Protein AF-0000000069440419 (afdb_homodimer)

Radius of gyration: 30.76 Å; Cα contacts (8 Å, |Δi|>4): 259; chains: 2; bounding box: 84×93×110 Å

Structure (mmCIF, N/CA/C/O backbone):
data_AF-0000000069440419-model_v1
#
loop_
_entity.id
_entity.type
_entity.pdbx_description
1 polymer Mucin
#
loop_
_atom_site.group_PDB
_atom_site.id
_atom_site.type_symbol
_atom_site.label_atom_id
_atom_site.label_alt_id
_atom_site.label_comp_id
_atom_site.label_asym_id
_atom_site.label_entity_id
_atom_site.label_seq_id
_atom_site.pdbx_PDB_ins_code
_atom_site.Cartn_x
_atom_site.Cartn_y
_atom_site.Cartn_z
_atom_site.occupancy
_atom_site.B_iso_or_equiv
_atom_site.auth_seq_id
_atom_site.auth_comp_id
_atom_site.auth_asym_id
_atom_site.auth_atom_id
_atom_site.pdbx_PDB_model_num
ATOM 1 N N . MET A 1 1 ? -70.875 28.391 -11.984 1 37.03 1 MET A N 1
ATOM 2 C CA . MET A 1 1 ? -70.062 27.188 -12.07 1 37.03 1 MET A CA 1
ATOM 3 C C . MET A 1 1 ? -68.562 27.531 -12.25 1 37.03 1 MET A C 1
ATOM 5 O O . MET A 1 1 ? -68.062 27.547 -13.367 1 37.03 1 MET A O 1
ATOM 9 N N . THR A 1 2 ? -68.188 28.688 -11.664 1 40.62 2 THR A N 1
ATOM 10 C CA . THR A 1 2 ? -66.938 29.297 -11.938 1 40.62 2 THR A CA 1
ATOM 11 C C . THR A 1 2 ? -65.812 28.406 -11.414 1 40.62 2 THR A C 1
ATOM 13 O O . THR A 1 2 ? -65.812 27.969 -10.266 1 40.62 2 THR A O 1
ATOM 16 N N . MET A 1 3 ? -65.312 27.516 -12.32 1 38.97 3 MET A N 1
ATOM 17 C CA . MET A 1 3 ? -64.188 26.547 -12.258 1 38.97 3 MET A CA 1
ATOM 18 C C . MET A 1 3 ? -62.938 27.203 -11.703 1 38.97 3 MET A C 1
ATOM 20 O O . MET A 1 3 ? -62.469 28.203 -12.227 1 38.97 3 MET A O 1
ATOM 24 N N . THR A 1 4 ? -62.781 27.297 -10.344 1 41.09 4 THR A N 1
ATOM 25 C CA . THR A 1 4 ? -61.625 27.766 -9.602 1 41.09 4 THR A CA 1
ATOM 26 C C . THR A 1 4 ? -60.375 26.984 -10.023 1 41.09 4 THR A C 1
ATOM 28 O O . THR A 1 4 ? -60.438 25.766 -10.172 1 41.09 4 THR A O 1
ATOM 31 N N . VAL A 1 5 ? -59.562 27.656 -10.914 1 43.66 5 VAL A N 1
ATOM 32 C CA . VAL A 1 5 ? -58.281 27.312 -11.516 1 43.66 5 VAL A CA 1
ATOM 33 C C . VAL A 1 5 ? -57.312 26.844 -10.43 1 43.66 5 VAL A C 1
ATOM 35 O O . VAL A 1 5 ? -56.875 27.641 -9.594 1 43.66 5 VAL A O 1
ATOM 38 N N . ASP A 1 6 ? -57.719 25.797 -9.586 1 40.72 6 ASP A N 1
ATOM 39 C CA . ASP A 1 6 ? -56.781 25.297 -8.586 1 40.72 6 ASP A CA 1
ATOM 40 C C . ASP A 1 6 ? -55.469 24.922 -9.227 1 40.72 6 ASP A C 1
ATOM 42 O O . ASP A 1 6 ? -55.344 23.922 -9.93 1 40.72 6 ASP A O 1
ATOM 46 N N . ASN A 1 7 ? -54.875 25.906 -9.969 1 40.5 7 ASN A N 1
ATOM 47 C CA . ASN A 1 7 ? -53.562 25.547 -10.539 1 40.5 7 ASN A CA 1
ATOM 48 C C . ASN A 1 7 ? -52.656 24.922 -9.5 1 40.5 7 ASN A C 1
ATOM 50 O O . ASN A 1 7 ? -52.406 25.531 -8.453 1 40.5 7 ASN A O 1
ATOM 54 N N . PRO A 1 8 ? -52.812 23.562 -9.281 1 40.84 8 PRO A N 1
ATOM 55 C CA . PRO A 1 8 ? -51.938 22.812 -8.398 1 40.84 8 PRO A CA 1
ATOM 56 C C . PRO A 1 8 ? -50.469 23.156 -8.609 1 40.84 8 PRO A C 1
ATOM 58 O O . PRO A 1 8 ? -49.938 23.078 -9.734 1 40.84 8 PRO A O 1
ATOM 61 N N . VAL A 1 9 ? -49.969 24.312 -8.109 1 41.62 9 VAL A N 1
ATOM 62 C CA . VAL A 1 9 ? -48.531 24.656 -8.047 1 41.62 9 VAL A CA 1
ATOM 63 C C . VAL A 1 9 ? -47.719 23.438 -7.609 1 41.62 9 VAL A C 1
ATOM 65 O O . VAL A 1 9 ? -48.062 22.797 -6.598 1 41.62 9 VAL A O 1
ATOM 68 N N . ALA A 1 10 ? -47.656 22.406 -8.531 1 39.09 10 ALA A N 1
ATOM 69 C CA . ALA A 1 10 ? -46.719 21.281 -8.328 1 39.09 10 ALA A CA 1
ATOM 70 C C . ALA A 1 10 ? -45.438 21.75 -7.66 1 39.09 10 ALA A C 1
ATOM 72 O O . ALA A 1 10 ? -44.781 22.703 -8.125 1 39.09 10 ALA A O 1
ATOM 73 N N . GLU A 1 11 ? -45.438 21.828 -6.301 1 38.88 11 GLU A N 1
ATOM 74 C CA . GLU A 1 11 ? -44.25 22 -5.48 1 38.88 11 GLU A CA 1
ATOM 75 C C . GLU A 1 11 ? -43.125 21.062 -5.93 1 38.88 11 GLU A C 1
ATOM 77 O O . GLU A 1 11 ? -43.281 19.828 -5.859 1 38.88 11 GLU A O 1
ATOM 82 N N . ALA A 1 12 ? -42.719 21.219 -7.172 1 39.19 12 ALA A N 1
ATOM 83 C CA . ALA A 1 12 ? -41.469 20.531 -7.547 1 39.19 12 ALA A CA 1
ATOM 84 C C . ALA A 1 12 ? -40.5 20.516 -6.387 1 39.19 12 ALA A C 1
ATOM 86 O O . ALA A 1 12 ? -40.094 21.562 -5.883 1 39.19 12 ALA A O 1
ATOM 87 N N . SER A 1 13 ? -40.75 19.578 -5.383 1 37 13 SER A N 1
ATOM 88 C CA . SER A 1 13 ? -39.781 19.188 -4.367 1 37 13 SER A CA 1
ATOM 89 C C . SER A 1 13 ? -38.406 18.906 -4.984 1 37 13 SER A C 1
ATOM 91 O O . SER A 1 13 ? -38.219 17.938 -5.715 1 37 13 SER A O 1
ATOM 93 N N . ASP A 1 14 ? -37.844 19.891 -5.66 1 38.19 14 ASP A N 1
ATOM 94 C CA . ASP A 1 14 ? -36.469 19.75 -6.074 1 38.19 14 ASP A CA 1
ATOM 95 C C . ASP A 1 14 ? -35.625 19.078 -4.988 1 38.19 14 ASP A C 1
ATOM 97 O O . ASP A 1 14 ? -35.438 19.641 -3.904 1 38.19 14 ASP A O 1
ATOM 101 N N . THR A 1 15 ? -35.906 17.75 -4.758 1 38.16 15 THR A N 1
ATOM 102 C CA . THR A 1 15 ? -35.062 16.938 -3.898 1 38.16 15 THR A CA 1
ATOM 103 C C . THR A 1 15 ? -33.594 17.359 -4.055 1 38.16 15 THR A C 1
ATOM 105 O O . THR A 1 15 ? -33.094 17.453 -5.176 1 38.16 15 THR A O 1
ATOM 108 N N . PRO A 1 16 ? -33.062 18.156 -3.061 1 38.47 16 PRO A N 1
ATOM 109 C CA . PRO A 1 16 ? -31.656 18.531 -3.045 1 38.47 16 PRO A CA 1
ATOM 110 C C . PRO A 1 16 ? -30.719 17.375 -3.393 1 38.47 16 PRO A C 1
ATOM 112 O O . PRO A 1 16 ? -30.938 16.25 -2.945 1 38.47 16 PRO A O 1
ATOM 115 N N . ASP A 1 17 ? -30.391 17.266 -4.703 1 35.19 17 ASP A N 1
ATOM 116 C CA . ASP A 1 17 ? -29.359 16.359 -5.195 1 35.19 17 ASP A CA 1
ATOM 117 C C . ASP A 1 17 ? -28.266 16.172 -4.16 1 35.19 17 ASP A C 1
ATOM 119 O O . ASP A 1 17 ? -27.844 17.125 -3.502 1 35.19 17 ASP A O 1
ATOM 123 N N . LYS A 1 18 ? -28.219 15.016 -3.455 1 37.19 18 LYS A N 1
ATOM 124 C CA . LYS A 1 18 ? -27.219 14.539 -2.516 1 37.19 18 LYS A CA 1
ATOM 125 C C . LYS A 1 18 ? -25.812 14.938 -2.963 1 37.19 18 LYS A C 1
ATOM 127 O O . LYS A 1 18 ? -25.469 14.812 -4.141 1 37.19 18 LYS A O 1
ATOM 132 N N . PRO A 1 19 ? -25.172 15.883 -2.242 1 29.41 19 PRO A N 1
ATOM 133 C CA . PRO A 1 19 ? -23.797 16.297 -2.547 1 29.41 19 PRO A CA 1
ATOM 134 C C . PRO A 1 19 ? -22.922 15.125 -2.98 1 29.41 19 PRO A C 1
ATOM 136 O O . PRO A 1 19 ? -22.938 14.062 -2.352 1 29.41 19 PRO A O 1
ATOM 139 N N . LYS A 1 20 ? -22.938 14.734 -4.262 1 33.94 20 LYS A N 1
ATOM 140 C CA . LYS A 1 20 ? -21.891 13.836 -4.711 1 33.94 20 LYS A CA 1
ATOM 141 C C . LYS A 1 20 ? -20.625 13.984 -3.861 1 33.94 20 LYS A C 1
ATOM 143 O O . LYS A 1 20 ? -20.312 15.094 -3.412 1 33.94 20 LYS A O 1
ATOM 148 N N . ARG A 1 21 ? -20.312 12.992 -3.094 1 34.84 21 ARG A N 1
ATOM 149 C CA . ARG A 1 21 ? -19.141 12.891 -2.236 1 34.84 21 ARG A CA 1
ATOM 150 C C . ARG A 1 21 ? -17.938 13.602 -2.861 1 34.84 21 ARG A C 1
ATOM 152 O O . ARG A 1 21 ? -17.625 13.367 -4.027 1 34.84 21 ARG A O 1
ATOM 159 N N . ALA A 1 22 ? -17.656 14.883 -2.609 1 31.25 22 ALA A N 1
ATOM 160 C CA . ALA A 1 22 ? -16.469 15.68 -2.957 1 31.25 22 ALA A CA 1
ATOM 161 C C . ALA A 1 22 ? -15.258 14.789 -3.178 1 31.25 22 ALA A C 1
ATOM 163 O O . ALA A 1 22 ? -14.922 13.961 -2.324 1 31.25 22 ALA A O 1
ATOM 164 N N . ALA A 1 23 ? -15.172 14.188 -4.281 1 37.38 23 ALA A N 1
ATOM 165 C CA . ALA A 1 23 ? -13.773 13.891 -4.57 1 37.38 23 ALA A CA 1
ATOM 166 C C . ALA A 1 23 ? -12.852 14.898 -3.885 1 37.38 23 ALA A C 1
ATOM 168 O O . ALA A 1 23 ? -12.82 16.078 -4.25 1 37.38 23 ALA A O 1
ATOM 169 N N . GLY A 1 24 ? -12.961 14.977 -2.529 1 37.06 24 GLY A N 1
ATOM 170 C CA . GLY A 1 24 ? -12.352 15.953 -1.646 1 37.06 24 GLY A CA 1
ATOM 171 C C . GLY A 1 24 ? -11.195 16.703 -2.283 1 37.06 24 GLY A C 1
ATOM 172 O O . GLY A 1 24 ? -10.336 16.078 -2.922 1 37.06 24 GLY A O 1
ATOM 173 N N . LYS A 1 25 ? -11.461 17.797 -2.797 1 39.22 25 LYS A N 1
ATOM 174 C CA . LYS A 1 25 ? -10.438 18.797 -3.094 1 39.22 25 LYS A CA 1
ATOM 175 C C . LYS A 1 25 ? -9.211 18.594 -2.215 1 39.22 25 LYS A C 1
ATOM 177 O O . LYS A 1 25 ? -9.258 18.844 -1.009 1 39.22 25 LYS A O 1
ATOM 182 N N . ARG A 1 26 ? -8.672 17.453 -2.246 1 45.38 26 ARG A N 1
ATOM 183 C CA . ARG A 1 26 ? -7.363 17.359 -1.61 1 45.38 26 ARG A CA 1
ATOM 184 C C . ARG A 1 26 ? -6.613 18.688 -1.688 1 45.38 26 ARG A C 1
ATOM 186 O O . ARG A 1 26 ? -6.34 19.188 -2.781 1 45.38 26 ARG A O 1
ATOM 193 N N . THR A 1 27 ? -7.035 19.641 -0.946 1 46.72 27 THR A N 1
ATOM 194 C CA . THR A 1 27 ? -6.156 20.797 -0.799 1 46.72 27 THR A CA 1
ATOM 195 C C . THR A 1 27 ? -4.742 20.469 -1.263 1 46.72 27 THR A C 1
ATOM 197 O O . THR A 1 27 ? -4.34 19.297 -1.267 1 46.72 27 THR A O 1
ATOM 200 N N . LYS A 1 28 ? -4.098 21.281 -2.236 1 54.25 28 LYS A N 1
ATOM 201 C CA . LYS A 1 28 ? -2.801 21.25 -2.904 1 54.25 28 LYS A CA 1
ATOM 202 C C . LYS A 1 28 ? -1.724 20.672 -1.985 1 54.25 28 LYS A C 1
ATOM 204 O O . LYS A 1 28 ? -0.552 21.047 -2.092 1 54.25 28 LYS A O 1
ATOM 209 N N . THR A 1 29 ? -2.238 20.156 -0.778 1 67.94 29 THR A N 1
ATOM 210 C CA . THR A 1 29 ? -1.143 19.641 0.03 1 67.94 29 THR A CA 1
ATOM 211 C C . THR A 1 29 ? -0.496 18.438 -0.65 1 67.94 29 THR A C 1
ATOM 213 O O . THR A 1 29 ? -1.12 17.781 -1.485 1 67.94 29 THR A O 1
ATOM 216 N N . LEU A 1 30 ? 0.71 18.344 -0.449 1 84.5 30 LEU A N 1
ATOM 217 C CA . LEU A 1 30 ? 1.512 17.234 -0.954 1 84.5 30 LEU A CA 1
ATOM 218 C C . LEU A 1 30 ? 0.808 15.906 -0.716 1 84.5 30 LEU A C 1
ATOM 220 O O . LEU A 1 30 ? 0.422 15.594 0.413 1 84.5 30 LEU A O 1
ATOM 224 N N . GLN A 1 31 ? 0.286 15.406 -1.864 1 93.44 31 GLN A N 1
ATOM 225 C CA . GLN A 1 31 ? -0.409 14.125 -1.778 1 93.44 31 GLN A CA 1
ATOM 226 C C . GLN A 1 31 ? 0.431 13 -2.377 1 93.44 31 GLN A C 1
ATOM 228 O O . GLN A 1 31 ? 0.937 13.125 -3.494 1 93.44 31 GLN A O 1
ATOM 233 N N . LEU A 1 32 ? 0.559 11.945 -1.575 1 96.94 32 LEU A N 1
ATOM 234 C CA . LEU A 1 32 ? 1.242 10.742 -2.043 1 96.94 32 LEU A CA 1
ATOM 235 C C . LEU A 1 32 ? 0.25 9.609 -2.27 1 96.94 32 LEU A C 1
ATOM 237 O O . LEU A 1 32 ? -0.665 9.406 -1.468 1 96.94 32 LEU A O 1
ATOM 241 N N . THR A 1 33 ? 0.36 8.922 -3.391 1 97.62 33 THR A N 1
ATOM 242 C CA . THR A 1 33 ? -0.499 7.789 -3.713 1 97.62 33 THR A CA 1
ATOM 243 C C . THR A 1 33 ? 0.336 6.551 -4.027 1 97.62 33 THR A C 1
ATOM 245 O O . THR A 1 33 ? 1.059 6.52 -5.027 1 97.62 33 THR A O 1
ATOM 248 N N . LEU A 1 34 ? 0.158 5.574 -3.221 1 98.44 34 LEU A N 1
ATOM 249 C CA . LEU A 1 34 ? 0.768 4.262 -3.424 1 98.44 34 LEU A CA 1
ATOM 250 C C . LEU A 1 34 ? -0.245 3.275 -3.994 1 98.44 34 LEU A C 1
ATOM 252 O O . LEU A 1 34 ? -1.32 3.084 -3.422 1 98.44 34 LEU A O 1
ATOM 256 N N . THR A 1 35 ? 0.077 2.686 -5.125 1 98.44 35 THR A N 1
ATOM 257 C CA . THR A 1 35 ? -0.762 1.67 -5.75 1 98.44 35 THR A CA 1
ATOM 258 C C . THR A 1 35 ? -0.019 0.34 -5.848 1 98.44 35 THR A C 1
ATOM 260 O O . THR A 1 35 ? 1.075 0.275 -6.41 1 98.44 35 THR A O 1
ATOM 263 N N . VAL A 1 36 ? -0.635 -0.66 -5.219 1 98.38 36 VAL A N 1
ATOM 264 C CA . VAL A 1 36 ? -0.109 -2.016 -5.332 1 98.38 36 VAL A CA 1
ATOM 265 C C . VAL A 1 36 ? -1.106 -2.895 -6.082 1 98.38 36 VAL A C 1
ATOM 267 O O . VAL A 1 36 ? -2.273 -2.994 -5.695 1 98.38 36 VAL A O 1
ATOM 270 N N . THR A 1 37 ? -0.614 -3.531 -7.148 1 97.19 37 THR A N 1
ATOM 271 C CA . THR A 1 37 ? -1.464 -4.375 -7.98 1 97.19 37 THR A CA 1
ATOM 272 C C . THR A 1 37 ? -0.952 -5.812 -7.992 1 97.19 37 THR A C 1
ATOM 274 O O . THR A 1 37 ? 0.235 -6.055 -8.227 1 97.19 37 THR A O 1
ATOM 277 N N . GLY A 1 38 ? -1.909 -6.668 -7.738 1 96.56 38 GLY A N 1
ATOM 278 C CA . GLY A 1 38 ? -1.584 -8.086 -7.758 1 96.56 38 GLY A CA 1
ATOM 279 C C . GLY A 1 38 ? -2.537 -8.898 -8.609 1 96.56 38 GLY A C 1
ATOM 280 O O . GLY A 1 38 ? -3.703 -8.531 -8.773 1 96.56 38 GLY A O 1
ATOM 281 N N . THR A 1 39 ? -1.989 -10.078 -9.094 1 92.44 39 THR A N 1
ATOM 282 C CA . THR A 1 39 ? -2.803 -10.984 -9.891 1 92.44 39 THR A CA 1
ATOM 283 C C . THR A 1 39 ? -2.818 -12.383 -9.273 1 92.44 39 THR A C 1
ATOM 285 O O . THR A 1 39 ? -1.997 -12.688 -8.406 1 92.44 39 THR A O 1
ATOM 288 N N . ALA A 1 40 ? -3.695 -13.141 -9.719 1 87.69 40 ALA A N 1
ATOM 289 C CA . ALA A 1 40 ? -3.855 -14.508 -9.227 1 87.69 40 ALA A CA 1
ATOM 290 C C . ALA A 1 40 ? -2.652 -15.367 -9.602 1 87.69 40 ALA A C 1
ATOM 292 O O . ALA A 1 40 ? -2.457 -16.453 -9.039 1 87.69 40 ALA A O 1
ATOM 2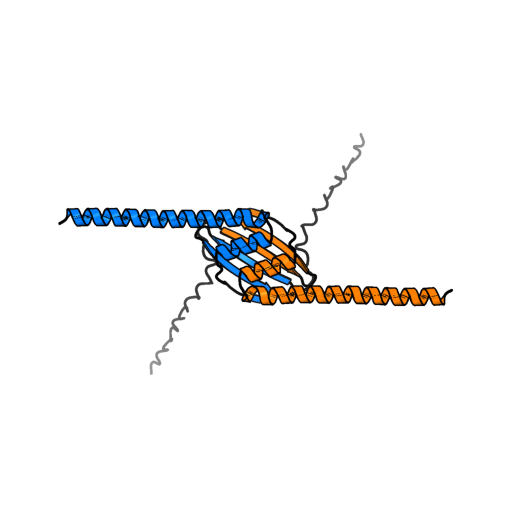93 N N . ASP A 1 41 ? -1.853 -14.914 -10.477 1 85.62 41 ASP A N 1
ATOM 294 C CA . ASP A 1 41 ? -0.646 -15.641 -10.867 1 85.62 41 ASP A CA 1
ATOM 295 C C . ASP A 1 41 ? 0.51 -15.328 -9.914 1 85.62 41 ASP A C 1
ATOM 297 O O . ASP A 1 41 ? 1.568 -15.953 -9.992 1 85.62 41 ASP A O 1
ATOM 301 N N . GLY A 1 42 ? 0.289 -14.305 -9.094 1 90.56 42 GLY A N 1
ATOM 302 C CA . GLY A 1 42 ? 1.277 -14 -8.07 1 90.56 42 GLY A CA 1
ATOM 303 C C . GLY A 1 42 ? 2.217 -12.875 -8.469 1 90.56 42 GLY A C 1
ATOM 304 O O . GLY A 1 42 ? 3.275 -12.703 -7.859 1 90.56 42 GLY A O 1
ATOM 305 N N . GLU A 1 43 ? 1.925 -12.25 -9.508 1 93.5 43 GLU A N 1
ATOM 306 C CA . GLU A 1 43 ? 2.715 -11.102 -9.945 1 93.5 43 GLU A CA 1
ATOM 307 C C . GLU A 1 43 ? 2.268 -9.82 -9.242 1 93.5 43 GLU A C 1
ATOM 309 O O . GLU A 1 43 ? 1.104 -9.43 -9.344 1 93.5 43 GLU A O 1
ATOM 314 N N . TRP A 1 44 ? 3.191 -9.227 -8.523 1 96.94 44 TRP A N 1
ATOM 315 C CA . TRP A 1 44 ? 2.879 -8.016 -7.781 1 96.94 44 TRP A CA 1
ATOM 316 C C . TRP A 1 44 ? 3.771 -6.859 -8.227 1 96.94 44 TRP A C 1
ATOM 318 O O . TRP A 1 44 ? 4.965 -7.051 -8.469 1 96.94 44 TRP A O 1
ATOM 328 N N . HIS A 1 45 ? 3.137 -5.688 -8.297 1 97.19 45 HIS A N 1
ATOM 329 C CA . HIS A 1 45 ? 3.836 -4.465 -8.672 1 97.19 45 HIS A CA 1
ATOM 330 C C . HIS A 1 45 ? 3.344 -3.277 -7.848 1 97.19 45 HIS A C 1
ATOM 332 O O . HIS A 1 45 ? 2.162 -3.203 -7.504 1 97.19 45 HIS A O 1
ATOM 338 N N . ALA A 1 46 ? 4.258 -2.328 -7.625 1 98.31 46 ALA A N 1
ATOM 339 C CA . ALA A 1 46 ? 3.934 -1.126 -6.859 1 98.31 46 ALA A CA 1
ATOM 340 C C . ALA A 1 46 ? 4.285 0.134 -7.645 1 98.31 46 ALA A C 1
ATOM 342 O O . ALA A 1 46 ? 5.242 0.142 -8.422 1 98.31 46 ALA A O 1
ATOM 343 N N . GLU A 1 47 ? 3.465 1.09 -7.387 1 97.69 47 GLU A N 1
ATOM 344 C CA . GLU A 1 47 ? 3.662 2.42 -7.953 1 97.69 47 GLU A CA 1
ATOM 345 C C . GLU A 1 47 ? 3.443 3.506 -6.902 1 97.69 47 GLU A C 1
ATOM 347 O O . GLU A 1 47 ? 2.551 3.391 -6.059 1 97.69 47 GLU A O 1
ATOM 352 N N . LEU A 1 48 ? 4.293 4.566 -7.055 1 98 48 LEU A N 1
ATOM 353 C CA . LEU A 1 48 ? 4.156 5.691 -6.137 1 98 48 LEU A CA 1
ATOM 354 C C . LEU A 1 48 ? 4.082 7.012 -6.902 1 98 48 LEU A C 1
ATOM 356 O O . LEU A 1 48 ? 4.949 7.305 -7.727 1 98 48 LEU A O 1
ATOM 360 N N . LYS A 1 49 ? 3.076 7.734 -6.523 1 96.75 49 LYS A N 1
ATOM 361 C CA . LYS A 1 49 ? 2.885 9.039 -7.145 1 96.75 49 LYS A CA 1
ATOM 362 C C . LYS A 1 49 ? 2.793 10.141 -6.09 1 96.75 49 LYS A C 1
ATOM 364 O O . LYS A 1 49 ? 2.258 9.922 -5 1 96.75 49 LYS A O 1
ATOM 369 N N . GLN A 1 50 ? 3.299 11.234 -6.445 1 95.44 50 GLN A N 1
ATOM 370 C CA . GLN A 1 50 ? 3.09 12.461 -5.68 1 95.44 50 GLN A CA 1
ATOM 371 C C . GLN A 1 50 ? 2.289 13.484 -6.48 1 95.44 50 GLN A C 1
ATOM 373 O O . GLN A 1 50 ? 2.846 14.203 -7.309 1 95.44 50 GLN A O 1
ATOM 378 N N . GLY A 1 51 ? 1.065 13.508 -6.168 1 92.69 51 GLY A N 1
ATOM 379 C CA . GLY A 1 51 ? 0.185 14.273 -7.039 1 92.69 51 GLY A CA 1
ATOM 380 C C . GLY A 1 51 ? 0.158 13.758 -8.461 1 92.69 51 GLY A C 1
ATOM 381 O O . GLY A 1 51 ? -0.252 12.617 -8.711 1 92.69 51 GLY A O 1
ATOM 382 N N . SER A 1 52 ? 0.747 14.5 -9.352 1 91.81 52 SER A N 1
ATOM 383 C CA . SER A 1 52 ? 0.775 14.102 -10.758 1 91.81 52 SER A CA 1
ATOM 384 C C . SER A 1 52 ? 2.146 13.562 -11.148 1 91.81 52 SER A C 1
ATOM 386 O O . SER A 1 52 ? 2.322 13.055 -12.258 1 91.81 52 SER A O 1
ATOM 388 N N . THR A 1 53 ? 3.098 13.523 -10.227 1 95 53 THR A N 1
ATOM 389 C CA . THR A 1 53 ? 4.473 13.125 -10.508 1 95 53 THR A CA 1
ATOM 390 C C . THR A 1 53 ? 4.703 11.664 -10.125 1 95 53 THR A C 1
ATOM 392 O O . THR A 1 53 ? 4.398 11.266 -9 1 95 53 THR A O 1
ATOM 395 N N . HIS A 1 54 ? 5.281 10.969 -11.008 1 96.56 54 HIS A N 1
ATOM 396 C CA . HIS A 1 54 ? 5.621 9.586 -10.703 1 96.56 54 HIS A CA 1
ATOM 397 C C . HIS A 1 54 ? 6.988 9.484 -10.039 1 96.56 54 HIS A C 1
ATOM 399 O O . HIS A 1 54 ? 8 9.836 -10.648 1 96.56 54 HIS A O 1
ATOM 405 N N . LEU A 1 55 ? 6.91 8.93 -8.859 1 96.88 55 LEU A N 1
ATOM 406 C CA . LEU A 1 55 ? 8.164 8.766 -8.133 1 96.88 55 LEU A CA 1
ATOM 407 C C . LEU A 1 55 ? 8.742 7.371 -8.367 1 96.88 55 LEU A C 1
ATOM 409 O O . LEU A 1 55 ? 9.961 7.215 -8.5 1 96.88 55 LEU A O 1
ATOM 413 N N . VAL A 1 56 ? 7.891 6.371 -8.336 1 97.19 56 VAL A N 1
ATOM 414 C CA . VAL A 1 56 ? 8.227 4.977 -8.602 1 97.19 56 VAL A CA 1
ATOM 415 C C . VAL A 1 56 ? 7.199 4.363 -9.547 1 97.19 56 VAL A C 1
ATOM 417 O O . VAL A 1 56 ? 6 4.613 -9.414 1 97.19 56 VAL A O 1
ATOM 420 N N . ARG A 1 57 ? 7.863 3.65 -10.547 1 95.94 57 ARG A N 1
ATOM 421 C CA . ARG A 1 57 ? 6.953 3.035 -11.516 1 95.94 57 ARG A CA 1
ATOM 422 C C . ARG A 1 57 ? 7.238 1.543 -11.656 1 95.94 57 ARG A C 1
ATOM 424 O O . ARG A 1 57 ? 8.398 1.134 -11.75 1 95.94 57 ARG A O 1
ATOM 431 N N . ASP A 1 58 ? 6.184 0.887 -11.594 1 95.88 58 ASP A N 1
ATOM 432 C CA . ASP A 1 58 ? 6.207 -0.532 -11.938 1 95.88 58 ASP A CA 1
ATOM 433 C C . ASP A 1 58 ? 7.281 -1.271 -11.141 1 95.88 58 ASP A C 1
ATOM 435 O O . ASP A 1 58 ? 8.117 -1.972 -11.719 1 95.88 58 ASP A O 1
ATOM 439 N N . LEU A 1 59 ? 7.312 -1.085 -9.898 1 97.19 59 LEU A N 1
ATOM 440 C CA . LEU A 1 59 ? 8.266 -1.758 -9.023 1 97.19 59 LEU A CA 1
ATOM 441 C C . LEU A 1 59 ? 7.785 -3.164 -8.68 1 97.19 59 LEU A C 1
ATOM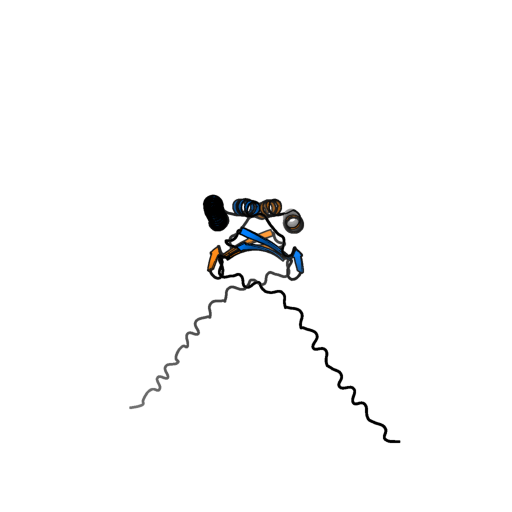 443 O O . LEU A 1 59 ? 6.695 -3.334 -8.117 1 97.19 59 LEU A O 1
ATOM 447 N N . ALA A 1 60 ? 8.625 -4.148 -9.062 1 97.44 60 ALA A N 1
ATOM 448 C CA . ALA A 1 60 ? 8.297 -5.527 -8.711 1 97.4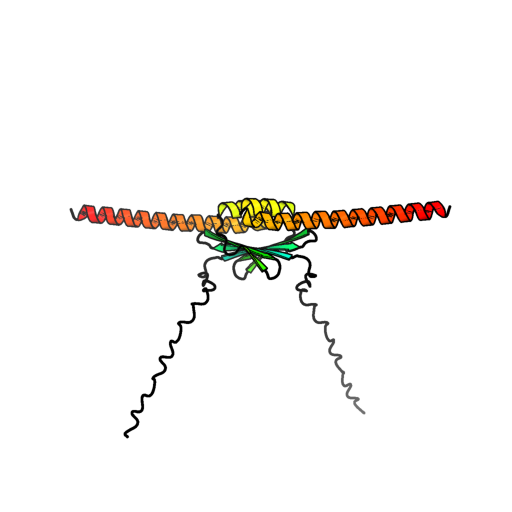4 60 ALA A CA 1
ATOM 449 C C . ALA A 1 60 ? 8.461 -5.762 -7.211 1 97.44 60 ALA A C 1
ATOM 451 O O . ALA A 1 60 ? 9.516 -5.453 -6.641 1 97.44 60 ALA A O 1
ATOM 452 N N . VAL A 1 61 ? 7.328 -6.277 -6.617 1 97.44 61 VAL A N 1
ATOM 453 C CA . VAL A 1 61 ? 7.387 -6.555 -5.184 1 97.44 61 VAL A CA 1
ATOM 454 C C . VAL A 1 61 ? 6.996 -8.008 -4.922 1 97.44 61 VAL A C 1
ATOM 456 O O . VAL A 1 61 ? 6.184 -8.578 -5.652 1 97.44 61 VAL A O 1
ATOM 459 N N . ALA A 1 62 ? 7.609 -8.578 -3.9 1 97.19 62 ALA A N 1
ATOM 460 C CA . ALA A 1 62 ? 7.324 -9.969 -3.557 1 97.19 62 ALA A CA 1
ATOM 461 C C . ALA A 1 62 ? 5.953 -10.102 -2.902 1 97.19 62 ALA A C 1
ATOM 463 O O . ALA A 1 62 ? 5.559 -9.258 -2.096 1 97.19 62 ALA A O 1
ATOM 464 N N . ALA A 1 63 ? 5.34 -11.203 -3.24 1 96.94 63 ALA A N 1
ATOM 465 C CA . ALA A 1 63 ? 4.035 -11.5 -2.658 1 96.94 63 ALA A CA 1
ATOM 466 C C . ALA A 1 63 ? 4.113 -11.555 -1.135 1 96.94 63 ALA A C 1
ATOM 468 O O . ALA A 1 63 ? 3.225 -11.047 -0.443 1 96.94 63 ALA A O 1
ATOM 469 N N . ALA A 1 64 ? 5.199 -12.086 -0.691 1 96.88 64 ALA A N 1
ATOM 470 C CA . ALA A 1 64 ? 5.383 -12.211 0.752 1 96.88 64 ALA A CA 1
ATOM 471 C C . ALA A 1 64 ? 5.52 -10.844 1.408 1 96.88 64 ALA A C 1
ATOM 473 O O . ALA A 1 64 ? 5.012 -10.617 2.51 1 96.88 64 ALA A O 1
ATOM 474 N N . ALA A 1 65 ? 6.207 -9.977 0.79 1 97.75 65 ALA A N 1
ATOM 475 C CA . ALA A 1 65 ? 6.367 -8.617 1.3 1 97.75 65 ALA A CA 1
ATOM 476 C C . ALA A 1 65 ? 5.035 -7.879 1.325 1 97.75 65 ALA A C 1
ATOM 478 O O . ALA A 1 65 ? 4.723 -7.18 2.291 1 97.75 65 ALA A O 1
ATOM 479 N N . VAL A 1 66 ? 4.23 -8.117 0.341 1 98.25 66 VAL A N 1
ATOM 480 C CA . VAL A 1 66 ? 2.914 -7.492 0.27 1 98.25 66 VAL A CA 1
ATOM 481 C C . VAL A 1 66 ? 2.043 -7.992 1.422 1 98.25 66 VAL A C 1
ATOM 483 O O . VAL A 1 66 ? 1.347 -7.203 2.066 1 98.25 66 VAL A O 1
ATOM 486 N N . SER A 1 67 ? 2.148 -9.297 1.662 1 98 67 SER A N 1
ATOM 487 C CA . SER A 1 67 ? 1.379 -9.883 2.756 1 98 67 SER A CA 1
ATOM 488 C C . SER A 1 67 ? 1.775 -9.273 4.098 1 98 67 SER A C 1
ATOM 490 O O . SER A 1 67 ? 0.914 -8.875 4.887 1 98 67 SER A O 1
ATOM 492 N N . ARG A 1 68 ? 3.08 -9.148 4.309 1 98.12 68 ARG A N 1
ATOM 493 C CA . ARG A 1 68 ? 3.57 -8.562 5.551 1 98.12 68 ARG A CA 1
ATOM 494 C C . ARG A 1 68 ? 3.166 -7.098 5.66 1 98.12 68 ARG A C 1
ATOM 496 O O . ARG A 1 68 ? 2.729 -6.645 6.723 1 98.12 68 ARG A O 1
ATOM 503 N N . ALA A 1 69 ? 3.273 -6.391 4.57 1 98.38 69 ALA A N 1
ATOM 504 C CA . ALA A 1 69 ? 2.898 -4.98 4.52 1 98.38 69 ALA A CA 1
ATOM 505 C C . ALA A 1 69 ? 1.412 -4.797 4.812 1 98.38 69 ALA A C 1
ATOM 507 O O . ALA A 1 69 ? 1.03 -3.926 5.594 1 98.38 69 ALA A O 1
ATOM 508 N N . ALA A 1 70 ? 0.599 -5.652 4.238 1 98.19 70 ALA A N 1
ATOM 509 C CA . ALA A 1 70 ? -0.844 -5.566 4.449 1 98.19 70 ALA A CA 1
ATOM 510 C C . ALA A 1 70 ? -1.2 -5.824 5.914 1 98.19 70 ALA A C 1
ATOM 512 O O . ALA A 1 70 ? -2.08 -5.16 6.469 1 98.19 70 ALA A O 1
ATOM 513 N N . ARG A 1 71 ? -0.523 -6.727 6.504 1 97.81 71 ARG A N 1
ATOM 514 C CA . ARG A 1 71 ? -0.757 -7.055 7.906 1 97.81 71 ARG A CA 1
ATOM 515 C C . ARG A 1 71 ? -0.409 -5.875 8.805 1 97.81 71 ARG A C 1
ATOM 517 O O . ARG A 1 71 ? -1.081 -5.637 9.812 1 97.81 71 ARG A O 1
ATOM 524 N N . GLU A 1 72 ? 0.671 -5.27 8.391 1 97.69 72 GLU A N 1
ATOM 525 C CA . GLU A 1 72 ? 1.073 -4.082 9.133 1 97.69 72 GLU A CA 1
ATOM 526 C C . GLU A 1 72 ? 0.015 -2.988 9.039 1 97.69 72 GLU A C 1
ATOM 528 O O . GLU A 1 72 ? -0.17 -2.215 9.984 1 97.69 72 GLU A O 1
ATOM 533 N N . LEU A 1 73 ? -0.647 -2.91 7.93 1 97.88 73 LEU A N 1
ATOM 534 C CA . LEU A 1 73 ? -1.637 -1.864 7.699 1 97.88 73 LEU A CA 1
ATOM 535 C C . LEU A 1 73 ? -2.93 -2.162 8.453 1 97.88 73 LEU A C 1
ATOM 537 O O . LEU A 1 73 ? -3.373 -1.357 9.273 1 97.88 73 LEU A O 1
ATOM 541 N N . HIS A 1 74 ? -3.551 -3.367 8.117 1 97.75 74 HIS A N 1
ATOM 542 C CA . HIS A 1 74 ? -4.832 -3.73 8.719 1 97.75 74 HIS A CA 1
ATOM 543 C C . HIS A 1 74 ? -5.254 -5.137 8.297 1 97.75 74 HIS A C 1
ATOM 545 O O . HIS A 1 74 ? -5.043 -5.539 7.152 1 97.75 74 HIS A O 1
ATOM 551 N N . GLU A 1 75 ? -6.023 -5.789 9.156 1 96.56 75 GLU A N 1
ATOM 552 C CA . GLU A 1 75 ? -6.477 -7.152 8.898 1 96.56 75 GLU A CA 1
ATOM 553 C C . GLU A 1 75 ? -7.477 -7.188 7.742 1 96.56 75 GLU A C 1
ATOM 555 O O . GLU A 1 75 ? -7.535 -8.172 6.996 1 96.56 75 GLU A O 1
ATOM 560 N N . ASP A 1 76 ? -8.18 -6.195 7.594 1 97.19 76 ASP A N 1
ATOM 561 C CA . ASP A 1 76 ? -9.188 -6.133 6.539 1 97.19 76 ASP A CA 1
ATOM 562 C C . ASP A 1 76 ? -8.539 -6.105 5.16 1 97.19 76 ASP A C 1
ATOM 564 O O . ASP A 1 76 ? -9.156 -6.496 4.168 1 97.19 76 ASP A O 1
ATOM 568 N N . LEU A 1 77 ? -7.344 -5.652 5.105 1 97.75 77 LEU A N 1
ATOM 569 C CA . LEU A 1 77 ? -6.598 -5.613 3.854 1 97.75 77 LEU A CA 1
ATOM 570 C C . LEU A 1 77 ? -5.816 -6.906 3.643 1 97.75 77 LEU A C 1
ATOM 572 O O . LEU A 1 77 ? -5.758 -7.426 2.525 1 97.75 77 LEU A O 1
ATOM 576 N N . SER A 1 78 ? -5.367 -7.445 4.703 1 97.94 78 SER A N 1
ATOM 577 C CA . SER A 1 78 ? -4.469 -8.594 4.609 1 97.94 78 SER A CA 1
ATOM 578 C C . SER A 1 78 ? -5.227 -9.859 4.223 1 97.94 78 SER A C 1
ATOM 580 O O . SER A 1 78 ? -4.703 -10.703 3.504 1 97.94 78 SER A O 1
ATOM 582 N N . THR A 1 79 ? -6.492 -9.906 4.707 1 97.75 79 THR A N 1
ATOM 583 C CA . THR A 1 79 ? -7.254 -11.141 4.516 1 97.75 79 THR A CA 1
ATOM 584 C C . THR A 1 79 ? -7.453 -11.43 3.033 1 97.75 79 THR A C 1
ATOM 586 O O . THR A 1 79 ? -7.031 -12.477 2.539 1 97.75 79 THR A O 1
ATOM 589 N N . PRO A 1 80 ? -7.973 -10.531 2.27 1 96.44 80 PRO A N 1
ATOM 590 C CA . PRO A 1 80 ? -8.141 -10.789 0.838 1 96.44 80 PRO A CA 1
ATOM 591 C C . PRO A 1 80 ? -6.816 -10.93 0.098 1 96.44 80 PRO A C 1
ATOM 593 O O . PRO A 1 80 ? -6.711 -11.703 -0.854 1 96.44 80 PRO A O 1
ATOM 596 N N . ILE A 1 81 ? -5.879 -10.25 0.486 1 97.5 81 ILE A N 1
ATOM 597 C CA . ILE A 1 81 ? -4.57 -10.297 -0.156 1 97.5 81 ILE A CA 1
ATOM 598 C C . ILE A 1 81 ? -3.939 -11.672 0.052 1 97.5 81 ILE A C 1
ATOM 600 O O . ILE A 1 81 ? -3.447 -12.281 -0.897 1 97.5 81 ILE A O 1
ATOM 604 N N . ASP A 1 82 ? -4.07 -12.164 1.237 1 97.62 82 ASP A N 1
ATOM 605 C CA . ASP A 1 82 ? -3.537 -13.492 1.542 1 97.62 82 ASP A CA 1
ATOM 606 C C . ASP A 1 82 ? -4.254 -14.57 0.737 1 97.62 82 ASP A C 1
ATOM 608 O O . ASP A 1 82 ? -3.635 -15.539 0.291 1 97.62 82 ASP A O 1
ATOM 612 N N . ALA A 1 83 ? -5.461 -14.312 0.568 1 96.06 83 ALA A N 1
ATOM 613 C CA . ALA A 1 83 ? -6.238 -15.281 -0.201 1 96.06 83 ALA A CA 1
ATOM 614 C C . ALA A 1 83 ? -5.762 -15.336 -1.65 1 96.06 83 ALA A C 1
ATOM 616 O O . ALA A 1 83 ? -5.648 -16.422 -2.232 1 96.06 83 ALA A O 1
ATOM 617 N N . VAL A 1 84 ? -5.492 -14.188 -2.189 1 95.56 84 VAL A N 1
ATOM 618 C CA . VAL A 1 84 ? -5.031 -14.125 -3.572 1 95.56 84 VAL A CA 1
ATOM 619 C C . VAL A 1 84 ? -3.641 -14.742 -3.684 1 95.56 84 VAL A C 1
ATOM 621 O O . VAL A 1 84 ? -3.34 -15.438 -4.66 1 95.56 84 VAL A O 1
ATOM 624 N N . ILE A 1 85 ? -2.871 -14.516 -2.717 1 96.62 85 ILE A N 1
ATOM 625 C CA . ILE A 1 85 ? -1.517 -15.062 -2.709 1 96.62 85 ILE A CA 1
ATOM 626 C C . ILE A 1 85 ? -1.569 -16.578 -2.586 1 96.62 85 ILE A C 1
ATOM 628 O O . ILE A 1 85 ? -0.832 -17.297 -3.273 1 96.62 85 ILE A O 1
ATOM 632 N N . GLU A 1 86 ? -2.479 -17.062 -1.735 1 96 86 GLU A N 1
ATOM 633 C CA . GLU A 1 86 ? -2.643 -18.5 -1.586 1 96 86 GLU A CA 1
ATOM 634 C C . GLU A 1 86 ? -3.182 -19.141 -2.867 1 96 86 GLU A C 1
ATOM 636 O O . GLU A 1 86 ? -2.762 -20.234 -3.252 1 96 86 GLU A O 1
ATOM 641 N N . GLU A 1 87 ? -4.066 -18.453 -3.479 1 93.88 87 GLU A N 1
ATOM 642 C CA . GLU A 1 87 ? -4.582 -18.953 -4.75 1 93.88 87 GLU A CA 1
ATOM 643 C C . GLU A 1 87 ? -3.482 -19.031 -5.805 1 93.88 87 GLU A C 1
ATOM 645 O O . GLU A 1 87 ? -3.402 -20 -6.555 1 93.88 87 GLU A O 1
ATOM 650 N N . ALA A 1 88 ? -2.684 -18.094 -5.844 1 94.88 88 ALA A N 1
ATOM 651 C CA . ALA A 1 88 ? -1.561 -18.109 -6.773 1 94.88 88 ALA A CA 1
ATOM 652 C C . ALA A 1 88 ? -0.622 -19.281 -6.488 1 94.88 88 ALA A C 1
ATOM 654 O O . ALA A 1 88 ? -0.145 -19.938 -7.41 1 94.88 88 ALA A O 1
ATOM 655 N N . ARG A 1 89 ? -0.369 -19.406 -5.211 1 95.94 89 ARG A N 1
ATOM 656 C CA . ARG A 1 89 ? 0.483 -20.531 -4.816 1 95.94 89 ARG A CA 1
ATOM 657 C C . ARG A 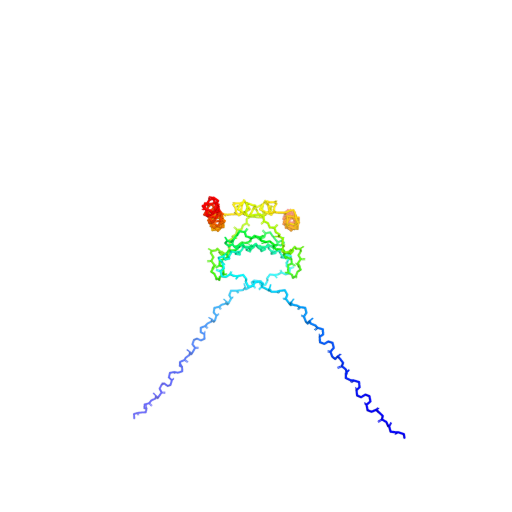1 89 ? -0.129 -21.859 -5.234 1 95.94 89 ARG A C 1
ATOM 659 O O . ARG A 1 89 ? 0.571 -22.734 -5.742 1 95.94 89 ARG A O 1
ATOM 666 N N . SER A 1 90 ? -1.416 -22 -5.039 1 94.56 90 SER A N 1
ATOM 667 C CA . SER A 1 90 ? -2.131 -23.219 -5.395 1 94.56 90 SER A CA 1
ATOM 668 C C . SER A 1 90 ? -2.107 -23.453 -6.902 1 94.56 90 SER A C 1
ATOM 670 O O . SER A 1 90 ? -1.886 -24.578 -7.355 1 94.56 90 SER A O 1
ATOM 672 N N . GLN A 1 91 ? -2.338 -22.391 -7.605 1 91.94 91 GLN A N 1
ATOM 673 C CA . GLN A 1 91 ? -2.324 -22.484 -9.062 1 91.94 91 GLN A CA 1
ATOM 674 C C . GLN A 1 91 ? -0.938 -22.844 -9.578 1 91.94 91 GLN A C 1
ATOM 676 O O . GLN A 1 91 ? -0.808 -23.688 -10.477 1 91.94 91 GLN A O 1
ATOM 681 N N . GLN A 1 92 ? 0.005 -22.266 -8.992 1 93.81 92 GLN A N 1
ATOM 682 C CA . GLN A 1 92 ? 1.371 -22.578 -9.398 1 93.81 92 GLN A CA 1
ATOM 683 C C . GLN A 1 92 ? 1.728 -24.031 -9.055 1 93.81 92 GLN A C 1
ATOM 685 O O . GLN A 1 92 ? 2.355 -24.719 -9.859 1 93.81 92 GLN A O 1
ATOM 690 N N . ALA A 1 93 ? 1.309 -24.469 -7.934 1 96.25 93 ALA A N 1
ATOM 691 C CA . ALA A 1 93 ? 1.533 -25.859 -7.539 1 96.25 93 ALA A CA 1
ATOM 692 C C . ALA A 1 93 ? 0.829 -26.812 -8.492 1 96.25 93 ALA A C 1
ATOM 694 O O . ALA A 1 93 ? 1.373 -27.875 -8.836 1 96.25 93 ALA A O 1
ATOM 695 N N . ALA A 1 94 ? -0.31 -26.438 -8.867 1 95.81 94 ALA A N 1
ATOM 696 C CA . ALA A 1 94 ? -1.066 -27.281 -9.797 1 95.81 94 ALA A CA 1
ATOM 697 C C . ALA A 1 94 ? -0.366 -27.359 -11.156 1 95.81 94 ALA A C 1
ATOM 699 O O . ALA A 1 94 ? -0.342 -28.422 -11.781 1 95.81 94 ALA A O 1
ATOM 700 N N . LYS A 1 95 ? 0.128 -26.25 -11.547 1 95.25 95 LYS A N 1
ATOM 701 C CA . LYS A 1 95 ? 0.866 -26.219 -12.805 1 95.25 95 LYS A CA 1
ATOM 702 C C . LYS A 1 95 ? 2.096 -27.125 -12.734 1 95.25 95 LYS A C 1
ATOM 704 O O . LYS A 1 95 ? 2.367 -27.875 -13.672 1 95.25 95 LYS A O 1
ATOM 709 N N . VAL A 1 96 ? 2.818 -27.062 -11.656 1 97.62 96 VAL A N 1
ATOM 710 C CA . VAL A 1 96 ? 4.012 -27.891 -11.453 1 97.62 96 VAL A CA 1
ATOM 711 C C . VAL A 1 96 ? 3.627 -29.359 -11.438 1 97.62 96 VAL A C 1
ATOM 713 O O . VAL A 1 96 ? 4.285 -30.188 -12.07 1 97.62 96 VAL A O 1
ATOM 716 N N . ALA A 1 97 ? 2.59 -29.625 -10.719 1 98.19 97 ALA A N 1
ATOM 717 C CA . ALA A 1 97 ? 2.129 -31 -10.633 1 98.19 97 ALA A CA 1
ATOM 718 C C . ALA A 1 97 ? 1.744 -31.547 -12.008 1 98.19 97 ALA A C 1
ATOM 720 O O . ALA A 1 97 ? 2.049 -32.688 -12.336 1 98.19 97 ALA A O 1
ATOM 721 N N . ALA A 1 98 ? 1.075 -30.719 -12.812 1 97.94 98 ALA A N 1
ATOM 722 C CA . ALA A 1 98 ? 0.668 -31.125 -14.156 1 97.94 98 ALA A CA 1
ATOM 723 C C . ALA A 1 98 ? 1.884 -31.391 -15.039 1 97.94 98 ALA A C 1
ATOM 725 O O . ALA A 1 98 ? 1.906 -32.375 -15.797 1 97.94 98 ALA A O 1
ATOM 726 N N . LEU A 1 99 ? 2.824 -30.5 -14.852 1 98.31 99 LEU A N 1
ATOM 727 C CA . LEU A 1 99 ? 4.047 -30.641 -15.633 1 98.31 99 LEU A CA 1
ATOM 728 C C . LEU A 1 99 ? 4.809 -31.906 -15.227 1 98.31 99 LEU A C 1
ATOM 730 O O . LEU A 1 99 ? 5.371 -32.594 -16.078 1 98.31 99 LEU A O 1
ATOM 734 N N . GLU A 1 100 ? 4.887 -32.125 -13.969 1 98.38 100 GLU A N 1
ATOM 735 C CA . GLU A 1 100 ? 5.539 -33.312 -13.461 1 98.38 100 GLU A CA 1
ATOM 736 C C . GLU A 1 100 ? 4.82 -34.594 -13.945 1 98.38 100 GLU A C 1
ATOM 738 O O . GLU A 1 100 ? 5.461 -35.562 -14.328 1 98.38 100 GLU A O 1
ATOM 743 N N . ALA A 1 101 ? 3.529 -34.625 -13.992 1 98.12 101 ALA A N 1
ATOM 744 C CA . ALA A 1 101 ? 2.742 -35.75 -14.484 1 98.12 101 ALA A CA 1
ATOM 745 C C . ALA A 1 101 ? 2.994 -36 -15.969 1 98.12 101 ALA A C 1
ATOM 747 O O . ALA A 1 101 ? 3.115 -37.156 -16.406 1 98.12 101 ALA A O 1
ATOM 748 N N . GLU A 1 102 ? 3 -34.812 -16.656 1 98.06 102 GLU A N 1
ATOM 749 C CA . GLU A 1 102 ? 3.277 -34.906 -18.094 1 98.06 102 GLU A CA 1
ATOM 750 C C . GLU A 1 102 ? 4.668 -35.469 -18.344 1 98.06 102 GLU A C 1
ATOM 752 O O . GLU A 1 102 ? 4.844 -36.312 -19.234 1 98.06 102 GLU A O 1
ATOM 757 N N . LEU A 1 103 ? 5.641 -35.156 -17.594 1 98.25 103 LEU A N 1
ATOM 758 C CA . LEU A 1 103 ? 7.012 -35.625 -17.703 1 98.25 103 LEU A CA 1
ATOM 759 C C . LEU A 1 103 ? 7.086 -37.125 -17.391 1 98.25 103 LEU A C 1
ATOM 761 O O . LEU A 1 103 ? 7.766 -37.875 -18.078 1 98.25 103 LEU A O 1
ATOM 765 N N . GLU A 1 104 ? 6.434 -37.469 -16.328 1 97.62 104 GLU A N 1
ATOM 766 C CA . GLU A 1 104 ? 6.414 -38.875 -15.953 1 97.62 104 GLU A CA 1
ATOM 767 C C . GLU A 1 104 ? 5.781 -39.75 -17.047 1 97.62 104 GLU A C 1
ATOM 769 O O . GLU A 1 104 ? 6.285 -40.812 -17.359 1 97.62 104 GLU A O 1
ATOM 774 N N . ALA A 1 105 ? 4.68 -39.25 -17.656 1 97.5 105 ALA A N 1
ATOM 775 C CA . ALA A 1 105 ? 4.012 -39.969 -18.734 1 97.5 105 ALA A CA 1
ATOM 776 C C . ALA A 1 105 ? 4.926 -40.094 -19.953 1 97.5 105 ALA A C 1
ATOM 778 O O . ALA A 1 105 ? 4.969 -41.125 -20.609 1 97.5 105 ALA A O 1
ATOM 779 N N . ALA A 1 106 ? 5.676 -39.094 -20.281 1 97.25 106 ALA A N 1
ATOM 780 C CA . ALA A 1 106 ? 6.602 -39.094 -21.406 1 97.25 106 ALA A CA 1
ATOM 781 C C . ALA A 1 106 ? 7.754 -40.062 -21.172 1 97.25 106 ALA A C 1
ATOM 783 O O . ALA A 1 106 ? 8.172 -40.781 -22.078 1 97.25 106 ALA A O 1
ATOM 784 N N . ARG A 1 107 ? 8.227 -40.062 -19.906 1 97.25 107 ARG A N 1
ATOM 785 C CA . ARG A 1 107 ? 9.312 -40.969 -19.562 1 97.25 107 ARG A CA 1
ATOM 786 C C . ARG A 1 107 ? 8.875 -42.406 -19.672 1 97.25 107 ARG A C 1
ATOM 788 O O . ARG A 1 107 ? 9.633 -43.25 -20.141 1 97.25 107 ARG A O 1
ATOM 795 N N . LYS A 1 108 ? 7.672 -42.75 -19.266 1 96.31 108 LYS A N 1
ATOM 796 C CA . LYS A 1 108 ? 7.117 -44.094 -19.375 1 96.31 108 LYS A CA 1
ATOM 797 C C . LYS A 1 108 ? 6.941 -44.5 -20.828 1 96.31 108 LYS A C 1
ATOM 799 O O . LYS A 1 108 ? 7.23 -45.656 -21.203 1 96.31 108 LYS A O 1
ATOM 804 N N . ALA A 1 109 ? 6.527 -43.531 -21.734 1 95.94 109 ALA A N 1
ATOM 805 C CA . ALA A 1 109 ? 6.328 -43.812 -23.156 1 95.94 109 ALA A CA 1
ATOM 806 C C . ALA A 1 109 ? 7.66 -44.062 -23.859 1 95.94 109 ALA A C 1
ATOM 808 O O . ALA A 1 109 ? 7.754 -44.938 -24.734 1 95.94 109 ALA A O 1
ATOM 809 N N . LEU A 1 110 ? 8.758 -43.438 -23.469 1 96.69 110 LEU A N 1
ATOM 810 C CA . LEU A 1 110 ? 10.094 -43.625 -24.016 1 96.69 110 LEU A CA 1
ATOM 811 C C . LEU A 1 110 ? 10.648 -45 -23.609 1 96.69 110 LEU A C 1
ATOM 813 O O . LEU A 1 110 ? 11.32 -45.656 -24.406 1 96.69 110 LEU A O 1
ATOM 817 N N . ALA A 1 111 ? 10.352 -45.375 -22.438 1 94.5 111 ALA A N 1
ATOM 818 C CA . ALA A 1 111 ? 10.828 -46.656 -21.906 1 94.5 111 ALA A CA 1
ATOM 819 C C . ALA A 1 111 ? 10.172 -47.844 -22.625 1 94.5 111 ALA A C 1
ATOM 821 O O . ALA A 1 111 ? 10.773 -48.906 -22.766 1 94.5 111 ALA A O 1
ATOM 822 N N . CYS A 1 112 ? 8.945 -47.594 -23.141 1 94 112 CYS A N 1
ATOM 823 C CA . CYS A 1 112 ? 8.188 -48.656 -23.812 1 94 112 CYS A CA 1
ATOM 824 C C . CYS A 1 112 ? 8.656 -48.844 -25.25 1 94 112 CYS A C 1
ATOM 826 O O . CYS A 1 112 ? 8.344 -49.844 -25.891 1 94 112 CYS A O 1
ATOM 828 N N . LEU A 1 113 ? 9.352 -47.844 -25.812 1 93.44 113 LEU A N 1
ATOM 829 C CA . LEU A 1 113 ? 9.867 -47.906 -27.172 1 93.44 113 LEU A CA 1
ATOM 830 C C . LEU A 1 113 ? 11.211 -48.625 -27.203 1 93.44 113 LEU A C 1
ATOM 832 O O . LEU A 1 113 ? 11.656 -49.094 -28.266 1 93.44 113 LEU A O 1
ATOM 836 N N . ASP A 1 114 ? 11.789 -48.75 -26.188 1 76.5 114 ASP A N 1
ATOM 837 C CA . ASP A 1 114 ? 13.031 -49.531 -26.125 1 76.5 114 ASP A CA 1
ATOM 838 C C . ASP A 1 114 ? 12.766 -50.969 -25.688 1 76.5 114 ASP A C 1
ATOM 840 O O . ASP A 1 114 ? 11.867 -51.219 -24.891 1 76.5 114 ASP A O 1
ATOM 844 N N . MET B 1 1 ? 13.586 19.234 -74.812 1 39.16 1 MET B N 1
ATOM 845 C CA . MET B 1 1 ? 14.203 18.969 -73.5 1 39.16 1 MET B CA 1
ATOM 846 C C . MET B 1 1 ? 13.141 18.703 -72.438 1 39.16 1 MET B C 1
ATOM 848 O O . MET B 1 1 ? 12.367 19.594 -72.125 1 39.16 1 MET B O 1
ATOM 852 N N . THR B 1 2 ? 12.508 17.484 -72.625 1 42.62 2 THR B N 1
ATOM 853 C CA . THR B 1 2 ? 11.289 16.969 -72 1 42.62 2 THR B CA 1
ATOM 854 C C . THR B 1 2 ? 11.484 16.766 -70.5 1 42.62 2 THR B C 1
ATOM 856 O O . THR B 1 2 ? 12.328 15.953 -70.062 1 42.62 2 THR B O 1
ATOM 859 N N . MET B 1 3 ? 11.68 17.891 -69.75 1 39.38 3 MET B N 1
ATOM 860 C CA . MET B 1 3 ? 11.961 17.875 -68.312 1 39.38 3 MET B CA 1
ATOM 861 C C . MET B 1 3 ? 10.93 17.031 -67.562 1 39.38 3 MET B C 1
ATOM 863 O O . MET B 1 3 ? 9.727 17.297 -67.625 1 39.38 3 MET B O 1
ATOM 867 N N . THR B 1 4 ? 11.125 15.688 -67.438 1 41.38 4 THR B N 1
ATOM 868 C CA . THR B 1 4 ? 10.352 14.672 -66.688 1 41.38 4 THR B CA 1
ATOM 869 C C . THR B 1 4 ? 10.258 15 -65.25 1 41.38 4 THR B C 1
ATOM 871 O O . THR B 1 4 ? 11.273 15.219 -64.562 1 41.38 4 THR B O 1
ATOM 874 N N . VAL B 1 5 ? 9.148 15.75 -64.875 1 45.06 5 VAL B N 1
ATOM 875 C CA . VAL B 1 5 ? 8.734 16.141 -63.531 1 45.06 5 VAL B CA 1
ATOM 876 C C . VAL B 1 5 ? 8.727 14.906 -62.625 1 45.06 5 VAL B C 1
ATOM 878 O O . VAL B 1 5 ? 8.016 13.938 -62.875 1 45.06 5 VAL B O 1
ATOM 881 N N . ASP B 1 6 ? 9.961 14.469 -62.125 1 40.72 6 ASP B N 1
ATOM 882 C CA . ASP B 1 6 ? 10.141 13.383 -61.188 1 40.72 6 ASP B CA 1
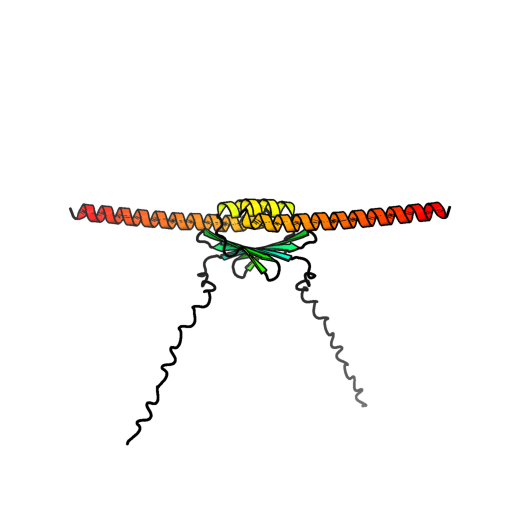ATOM 883 C C . ASP B 1 6 ? 9.289 13.594 -59.938 1 40.72 6 ASP B C 1
ATOM 885 O O . ASP B 1 6 ? 9.516 14.547 -59.188 1 40.72 6 ASP B O 1
ATOM 889 N N . ASN B 1 7 ? 7.957 13.539 -60.125 1 41.91 7 ASN B N 1
ATOM 890 C CA . ASN B 1 7 ? 7.059 13.602 -58.969 1 41.91 7 ASN B CA 1
ATOM 891 C C . ASN B 1 7 ? 7.504 12.656 -57.844 1 41.91 7 ASN B C 1
ATOM 893 O O . ASN B 1 7 ? 7.566 11.438 -58.062 1 41.91 7 ASN B O 1
ATOM 897 N N . PRO B 1 8 ? 8.555 13.062 -57.094 1 38.19 8 PRO B N 1
ATOM 898 C CA . PRO B 1 8 ? 9 12.227 -55.969 1 38.19 8 PRO B CA 1
ATOM 899 C C . PRO B 1 8 ? 7.855 11.797 -55.062 1 38.19 8 PRO B C 1
ATOM 901 O O . PRO B 1 8 ? 7.098 12.633 -54.562 1 38.19 8 PRO B O 1
ATOM 904 N N . VAL B 1 9 ? 7.012 10.805 -55.438 1 39.5 9 VAL B N 1
ATOM 905 C CA . VAL B 1 9 ? 6.02 10.164 -54.562 1 39.5 9 VAL B CA 1
ATOM 906 C C . VAL B 1 9 ? 6.629 9.883 -53.188 1 39.5 9 VAL B C 1
ATOM 908 O O . VAL B 1 9 ? 7.664 9.219 -53.094 1 39.5 9 VAL B O 1
ATOM 911 N N . ALA B 1 10 ? 6.949 10.922 -52.375 1 37.16 10 ALA B N 1
ATOM 912 C CA . ALA B 1 10 ? 7.348 10.758 -51 1 37.16 10 ALA B CA 1
ATOM 913 C C . ALA B 1 10 ? 6.543 9.648 -50.312 1 37.16 10 ALA B C 1
ATOM 915 O O . ALA B 1 10 ? 5.309 9.656 -50.344 1 37.16 10 ALA B O 1
ATOM 916 N N . GLU B 1 11 ? 6.938 8.391 -50.438 1 33.84 11 GLU B N 1
ATOM 917 C CA . GLU B 1 11 ? 6.441 7.281 -49.625 1 33.84 11 GLU B CA 1
ATOM 918 C C . GLU B 1 11 ? 6.375 7.648 -48.156 1 33.84 11 GLU B C 1
ATOM 920 O O . GLU B 1 11 ? 7.391 8.016 -47.562 1 33.84 11 GLU B O 1
ATOM 925 N N . ALA B 1 12 ? 5.371 8.492 -47.781 1 38 12 ALA B N 1
ATOM 926 C CA . ALA B 1 12 ? 5.004 8.695 -46.375 1 38 12 ALA B CA 1
ATOM 927 C C . ALA B 1 12 ? 5.211 7.418 -45.594 1 38 12 ALA B C 1
ATOM 929 O O . ALA B 1 12 ? 4.621 6.379 -45.875 1 38 12 ALA B O 1
ATOM 930 N N . SER B 1 13 ? 6.539 7.129 -45.219 1 34.72 13 SER B N 1
ATOM 931 C CA . SER B 1 13 ? 6.906 6.125 -44.219 1 34.72 13 SER B CA 1
ATOM 932 C C . SER B 1 13 ? 5.992 6.188 -43 1 34.72 13 SER B C 1
ATOM 934 O O . SER B 1 13 ? 5.969 7.195 -42.312 1 34.72 13 SER B O 1
ATOM 936 N N . ASP B 1 14 ? 4.75 5.758 -43.156 1 38.41 14 ASP B N 1
ATOM 937 C CA . ASP B 1 14 ? 3.852 5.508 -42.031 1 38.41 14 ASP B CA 1
ATOM 938 C C . ASP B 1 14 ? 4.605 4.898 -40.875 1 38.41 14 ASP B C 1
ATOM 940 O O . ASP B 1 14 ? 5.102 3.773 -40.938 1 38.41 14 ASP B O 1
ATOM 944 N N . THR B 1 15 ? 5.539 5.746 -40.281 1 38.16 15 THR B N 1
ATOM 945 C CA . THR B 1 15 ? 6.176 5.336 -39.031 1 38.16 15 THR B CA 1
ATOM 946 C C . THR B 1 15 ? 5.184 4.605 -38.125 1 38.16 15 THR B C 1
ATOM 948 O O . THR B 1 15 ? 4.074 5.086 -37.906 1 38.16 15 THR B O 1
ATOM 951 N N . PRO B 1 16 ? 5.324 3.248 -38 1 38.66 16 PRO B N 1
ATOM 952 C CA . PRO B 1 16 ? 4.52 2.416 -37.094 1 38.66 16 PRO B CA 1
ATOM 953 C C . PRO B 1 16 ? 4.344 3.041 -35.719 1 38.66 16 PRO B C 1
ATOM 955 O O . PRO B 1 16 ? 5.281 3.641 -35.188 1 38.66 16 PRO B O 1
ATOM 958 N N . ASP B 1 17 ? 3.215 3.744 -35.531 1 34.56 17 ASP B N 1
ATOM 959 C CA . ASP B 1 17 ? 2.742 4.242 -34.25 1 34.56 17 ASP B CA 1
ATOM 960 C C . ASP B 1 17 ? 3.139 3.301 -33.125 1 34.56 17 ASP B C 1
ATOM 962 O O . ASP B 1 17 ? 3.061 2.078 -33.25 1 34.56 17 ASP B O 1
ATOM 966 N N . LYS B 1 18 ? 4.125 3.678 -32.312 1 35.81 18 LYS B N 1
ATOM 967 C CA . LYS B 1 18 ? 4.637 3.014 -31.109 1 35.81 18 LYS B CA 1
ATOM 968 C C . LYS B 1 18 ? 3.5 2.443 -30.266 1 35.81 18 LYS B C 1
ATOM 970 O O . LYS B 1 18 ? 2.467 3.094 -30.094 1 35.81 18 LYS B O 1
ATOM 975 N N . PRO B 1 19 ? 3.434 1.061 -30.172 1 29.12 19 PRO B N 1
ATOM 976 C CA . PRO B 1 19 ? 2.398 0.408 -29.375 1 29.12 19 PRO B CA 1
ATOM 977 C C . PRO B 1 19 ? 2.137 1.127 -28.047 1 29.12 19 PRO B C 1
ATOM 979 O O . PRO B 1 19 ? 3.08 1.546 -27.375 1 29.12 19 PRO B O 1
ATOM 982 N N . LYS B 1 20 ? 1.231 2.09 -27.969 1 32.31 20 LYS B N 1
ATOM 983 C CA . LYS B 1 20 ? 0.725 2.564 -26.688 1 32.31 20 LYS B CA 1
ATOM 984 C C . LYS B 1 20 ? 0.855 1.489 -25.609 1 32.31 20 LYS B C 1
ATOM 986 O O . LYS B 1 20 ? 0.87 0.296 -25.922 1 32.31 20 LYS B O 1
ATOM 991 N N . ARG B 1 21 ? 1.589 1.858 -24.531 1 33.91 21 ARG B N 1
ATOM 992 C CA . ARG B 1 21 ? 1.816 1.003 -23.359 1 33.91 21 ARG B CA 1
ATOM 993 C C . ARG B 1 21 ? 0.588 0.151 -23.062 1 33.91 21 ARG B C 1
ATOM 995 O O . ARG B 1 21 ? -0.524 0.671 -22.953 1 33.91 21 ARG B O 1
ATOM 1002 N N . ALA B 1 22 ? 0.363 -1 -23.531 1 30.52 22 ALA B N 1
ATOM 1003 C CA . ALA B 1 22 ? -0.648 -2.023 -23.266 1 30.52 22 ALA B CA 1
ATOM 1004 C C . ALA B 1 22 ? -1.16 -1.94 -21.844 1 30.52 22 ALA B C 1
ATOM 1006 O O . ALA B 1 22 ? -0.384 -2.066 -20.891 1 30.52 22 ALA B O 1
ATOM 1007 N N . ALA B 1 23 ? -1.916 -0.978 -21.5 1 36.84 23 ALA B N 1
ATOM 1008 C CA . ALA B 1 23 ? -2.754 -1.288 -20.344 1 36.84 23 ALA B CA 1
ATOM 1009 C C . ALA B 1 23 ? -3.064 -2.781 -20.281 1 36.84 23 ALA B C 1
ATOM 1011 O O . ALA B 1 23 ? -3.781 -3.311 -21.125 1 36.84 23 ALA B O 1
ATOM 1012 N N . GLY B 1 24 ? -2.008 -3.613 -20.188 1 36.78 24 GLY B N 1
ATOM 1013 C CA . GLY B 1 24 ? -2.002 -5.062 -20.281 1 36.78 24 GLY B CA 1
ATOM 1014 C C . GLY B 1 24 ? -3.359 -5.684 -20.016 1 36.78 24 GLY B C 1
ATOM 1015 O O . GLY B 1 24 ? -4.062 -5.273 -19.094 1 36.78 24 GLY B O 1
ATOM 1016 N N . LYS B 1 25 ? -4.066 -5.957 -21.062 1 35.97 25 LYS B N 1
ATOM 1017 C CA . LYS B 1 25 ? -5.219 -6.844 -20.969 1 35.97 25 LYS B CA 1
ATOM 1018 C C . LYS B 1 25 ? -5.102 -7.762 -19.75 1 35.97 25 LYS B C 1
ATOM 1020 O O . LYS B 1 25 ? -4.238 -8.641 -19.703 1 35.97 25 LYS B O 1
ATOM 1025 N N . ARG B 1 26 ? -5.031 -7.191 -18.641 1 44.62 26 ARG B N 1
ATOM 1026 C CA . ARG B 1 26 ? -5.168 -8.023 -17.453 1 44.62 26 ARG B CA 1
ATOM 1027 C C . ARG B 1 26 ? -6.062 -9.234 -17.734 1 44.62 26 ARG B C 1
ATOM 1029 O O . ARG B 1 26 ? -7.234 -9.07 -18.062 1 44.62 26 ARG B O 1
ATOM 1036 N N . THR B 1 27 ? -5.684 -10.094 -18.562 1 44.53 27 THR B N 1
ATOM 1037 C CA . THR B 1 27 ? -6.41 -11.359 -18.562 1 44.53 27 THR B CA 1
ATOM 1038 C C . THR B 1 27 ? -7.223 -11.523 -17.281 1 44.53 27 THR B C 1
ATOM 1040 O O . THR B 1 27 ? -6.887 -10.945 -16.25 1 44.53 27 THR B O 1
ATOM 1043 N N . LYS B 1 28 ? -8.594 -11.734 -17.312 1 54.31 28 LYS B N 1
ATOM 1044 C CA . LYS B 1 28 ? -9.633 -11.781 -16.281 1 54.31 28 LYS B CA 1
ATOM 1045 C C . LYS B 1 28 ? -9.117 -12.422 -15 1 54.31 28 LYS B C 1
ATOM 1047 O O . LYS B 1 28 ? -9.859 -13.109 -14.305 1 54.31 28 LYS B O 1
ATOM 1052 N N . THR B 1 29 ? -7.738 -12.547 -15 1 68.06 29 THR B N 1
ATOM 1053 C CA . THR B 1 29 ? -7.336 -13.117 -13.719 1 68.06 29 THR B CA 1
ATOM 1054 C C . THR B 1 29 ? -7.668 -12.164 -12.578 1 68.06 29 THR B C 1
ATOM 1056 O O . THR B 1 29 ? -7.77 -10.953 -12.781 1 68.06 29 THR B O 1
ATOM 1059 N N . LEU B 1 30 ? -8.039 -12.75 -11.562 1 84.75 30 LEU B N 1
ATOM 1060 C CA . LEU B 1 30 ? -8.352 -12.031 -10.336 1 84.75 30 LEU B CA 1
ATOM 1061 C C . LEU B 1 30 ? -7.27 -11.008 -10.016 1 84.75 30 LEU B C 1
ATOM 1063 O O . LEU B 1 30 ? -6.086 -11.344 -9.969 1 84.75 30 LEU B O 1
ATOM 1067 N N . GLN B 1 31 ? -7.691 -9.742 -10.234 1 93.44 31 GLN B N 1
ATOM 1068 C CA . GLN B 1 31 ? -6.75 -8.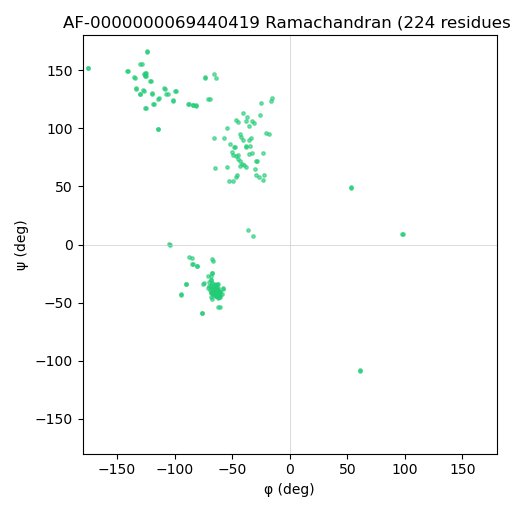664 -9.969 1 93.44 31 GLN B CA 1
ATOM 1069 C C . GLN B 1 31 ? -7.145 -7.895 -8.711 1 93.44 31 GLN B C 1
ATOM 1071 O O . GLN B 1 31 ? -8.297 -7.488 -8.562 1 93.44 31 GLN B O 1
ATOM 1076 N N . LEU B 1 32 ? -6.141 -7.75 -7.848 1 96.94 32 LEU B N 1
ATOM 1077 C CA . LEU B 1 32 ? -6.332 -6.945 -6.645 1 96.94 32 LEU B CA 1
ATOM 1078 C C . LEU B 1 32 ? -5.551 -5.641 -6.73 1 96.94 32 LEU B C 1
ATOM 1080 O O . LEU B 1 32 ? -4.406 -5.625 -7.195 1 96.94 32 LEU B O 1
ATOM 1084 N N . THR B 1 33 ? -6.172 -4.543 -6.371 1 97.69 33 THR B N 1
ATOM 1085 C CA . THR B 1 33 ? -5.531 -3.232 -6.367 1 97.69 33 THR B CA 1
ATOM 1086 C C . THR B 1 33 ? -5.664 -2.566 -5 1 97.69 33 THR B C 1
ATOM 1088 O O . THR B 1 33 ? -6.77 -2.225 -4.578 1 97.69 33 THR B O 1
ATOM 1091 N N . LEU B 1 34 ? -4.539 -2.35 -4.402 1 98.38 34 LEU B N 1
ATOM 1092 C CA . LEU B 1 34 ? -4.445 -1.613 -3.148 1 98.38 34 LEU B CA 1
ATOM 1093 C C . LEU B 1 34 ? -3.979 -0.182 -3.391 1 98.38 34 LEU B C 1
ATOM 1095 O O . LEU B 1 34 ? -2.936 0.037 -4.012 1 98.38 34 LEU B O 1
ATOM 1099 N N . THR B 1 35 ? -4.746 0.774 -2.93 1 98.44 35 THR B N 1
ATOM 1100 C CA . THR B 1 35 ? -4.391 2.186 -3.027 1 98.44 35 THR B CA 1
ATOM 1101 C C . THR B 1 35 ? -4.273 2.811 -1.64 1 98.44 35 THR B C 1
ATOM 1103 O O . THR B 1 35 ? -5.215 2.748 -0.843 1 98.44 35 THR B O 1
ATOM 1106 N N . VAL B 1 36 ? -3.072 3.328 -1.392 1 98.38 36 VAL B N 1
ATOM 1107 C CA . VAL B 1 36 ? -2.85 4.074 -0.158 1 98.38 36 VAL B CA 1
ATOM 1108 C C . VAL B 1 36 ? -2.572 5.539 -0.482 1 98.38 36 VAL B C 1
ATOM 1110 O O . VAL B 1 36 ? -1.667 5.848 -1.26 1 98.38 36 VAL B O 1
ATOM 1113 N N . THR B 1 37 ? -3.357 6.43 0.137 1 97.31 37 THR B N 1
ATOM 1114 C CA . THR B 1 37 ? -3.23 7.859 -0.11 1 97.31 37 THR B CA 1
ATOM 1115 C C . THR B 1 37 ? -2.891 8.602 1.18 1 97.31 37 THR B C 1
ATOM 1117 O O . THR B 1 37 ? -3.547 8.406 2.205 1 97.31 37 THR B O 1
ATOM 1120 N N . GLY B 1 38 ? -1.863 9.391 1.025 1 96.62 38 GLY B N 1
ATOM 1121 C CA . GLY B 1 38 ? -1.447 10.211 2.156 1 96.62 38 GLY B CA 1
ATOM 1122 C C . GLY B 1 38 ? -1.305 11.68 1.812 1 96.62 38 GLY B C 1
ATOM 1123 O O . GLY B 1 38 ? -1.02 12.031 0.665 1 96.62 38 GLY B O 1
ATOM 1124 N N . THR B 1 39 ? -1.445 12.531 2.893 1 92.56 39 THR B N 1
ATOM 1125 C CA . THR B 1 39 ? -1.288 13.969 2.721 1 92.56 39 THR B CA 1
ATOM 1126 C C . THR B 1 39 ? -0.221 14.516 3.666 1 92.56 39 THR B C 1
ATOM 1128 O O . THR B 1 39 ? 0.185 13.836 4.609 1 92.56 39 THR B O 1
ATOM 1131 N N . ALA B 1 40 ? 0.166 15.68 3.402 1 87.56 40 ALA B N 1
ATOM 1132 C CA . ALA B 1 40 ? 1.19 16.344 4.199 1 87.56 40 ALA B CA 1
ATOM 1133 C C . ALA B 1 40 ? 0.687 16.641 5.609 1 87.56 40 ALA B C 1
ATOM 1135 O O . ALA B 1 40 ? 1.479 16.922 6.512 1 87.56 40 ALA B O 1
ATOM 1136 N N . ASP B 1 41 ? -0.561 16.516 5.828 1 86 41 ASP B N 1
ATOM 1137 C CA . ASP B 1 41 ? -1.133 16.734 7.156 1 86 41 ASP B CA 1
ATOM 1138 C C . ASP B 1 41 ? -1.094 15.445 7.98 1 86 41 ASP B C 1
ATOM 1140 O O . ASP B 1 41 ? -1.406 15.453 9.172 1 86 41 ASP B O 1
ATOM 1144 N N . GLY B 1 42 ? -0.784 14.352 7.293 1 90.31 42 GLY B N 1
ATOM 1145 C CA . GLY B 1 42 ? -0.606 13.094 8 1 90.31 42 GLY B CA 1
ATOM 1146 C C . GLY B 1 42 ? -1.837 12.211 7.965 1 90.31 42 GLY B C 1
ATOM 1147 O O . GLY B 1 42 ? -1.952 11.266 8.75 1 90.31 42 GLY B O 1
ATOM 1148 N N . GLU B 1 43 ? -2.764 12.578 7.195 1 93.56 43 GLU B N 1
ATOM 1149 C CA . GLU B 1 43 ? -3.959 11.758 7.02 1 93.56 43 GLU B CA 1
ATOM 1150 C C . GLU B 1 43 ? -3.73 10.664 5.98 1 93.56 43 GLU B C 1
ATOM 1152 O O . GLU B 1 43 ? -3.391 10.953 4.832 1 93.56 43 GLU B O 1
ATOM 1157 N N . TRP B 1 44 ? -3.877 9.445 6.414 1 96.88 44 TRP B N 1
ATOM 1158 C CA . TRP B 1 44 ? -3.662 8.312 5.523 1 96.88 44 TRP B CA 1
ATOM 1159 C C . TRP B 1 44 ? -4.918 7.453 5.422 1 96.88 44 TRP B C 1
ATOM 1161 O O . TRP B 1 44 ? -5.602 7.223 6.422 1 96.88 44 TRP B O 1
ATOM 1171 N N . HIS B 1 45 ? -5.164 6.996 4.195 1 97.12 45 HIS B N 1
ATOM 1172 C CA . HIS B 1 45 ? -6.301 6.125 3.912 1 97.12 45 HIS B CA 1
ATOM 1173 C C . HIS B 1 45 ? -5.926 5.035 2.912 1 97.12 45 HIS B C 1
ATOM 1175 O O . HIS B 1 45 ? -5.121 5.27 2.008 1 97.12 45 HIS B O 1
ATOM 1181 N N . ALA B 1 46 ? -6.582 3.885 3.057 1 98.31 46 ALA B N 1
ATOM 1182 C CA . ALA B 1 46 ? -6.344 2.75 2.17 1 98.31 46 ALA B CA 1
ATOM 1183 C C . ALA B 1 46 ? -7.645 2.262 1.54 1 98.31 46 ALA B C 1
ATOM 1185 O O . ALA B 1 46 ? -8.711 2.338 2.16 1 98.31 46 ALA B O 1
ATOM 1186 N N . GLU B 1 47 ? -7.461 1.821 0.331 1 97.62 47 GLU B N 1
ATOM 1187 C CA . GLU B 1 47 ? -8.547 1.214 -0.43 1 97.62 47 GLU B CA 1
ATOM 1188 C C . GLU B 1 47 ? -8.086 -0.067 -1.122 1 97.62 47 GLU B C 1
ATOM 1190 O O . GLU B 1 47 ? -6.961 -0.142 -1.617 1 97.62 47 GLU B O 1
ATOM 1195 N N . LEU B 1 48 ? -9.062 -1.035 -1.148 1 98 48 LEU B N 1
ATOM 1196 C CA . LEU B 1 48 ? -8.758 -2.291 -1.827 1 98 48 LEU B CA 1
ATOM 1197 C C . LEU B 1 48 ? -9.867 -2.65 -2.816 1 98 48 LEU B C 1
ATOM 1199 O O . LEU B 1 48 ? -11.039 -2.689 -2.453 1 98 48 LEU B O 1
ATOM 1203 N N . LYS B 1 49 ? -9.391 -2.936 -3.992 1 96.75 49 LYS B N 1
ATOM 1204 C CA . LYS B 1 49 ? -10.32 -3.332 -5.043 1 96.75 49 LYS B CA 1
ATOM 1205 C C . LYS B 1 49 ? -9.93 -4.68 -5.645 1 96.75 49 LYS B C 1
ATOM 1207 O O . LYS B 1 49 ? -8.742 -4.992 -5.762 1 96.75 49 LYS B O 1
ATOM 1212 N N . GLN B 1 50 ? -10.914 -5.395 -5.992 1 95.44 50 GLN B N 1
ATOM 1213 C CA . GLN B 1 50 ? -10.742 -6.594 -6.805 1 95.44 50 GLN B CA 1
ATOM 1214 C C . GLN B 1 50 ? -11.398 -6.43 -8.172 1 95.44 50 GLN B C 1
ATOM 1216 O O . GLN B 1 50 ? -12.602 -6.629 -8.32 1 95.44 50 GLN B O 1
ATOM 1221 N N . GLY B 1 51 ? -10.57 -6.129 -9.086 1 92.88 51 GLY B N 1
ATOM 1222 C CA . GLY B 1 51 ? -11.133 -5.734 -10.367 1 92.88 51 GLY B CA 1
ATOM 1223 C C . GLY B 1 51 ? -12 -4.496 -10.281 1 92.88 51 GLY B C 1
ATOM 1224 O O . GLY B 1 51 ? -11.516 -3.416 -9.938 1 92.88 51 GLY B O 1
ATOM 1225 N N . SER B 1 52 ? -13.289 -4.695 -10.406 1 91.88 52 SER B N 1
ATOM 1226 C CA . SER B 1 52 ? -14.219 -3.572 -10.352 1 91.88 52 SER B CA 1
ATOM 1227 C C . SER B 1 52 ? -14.961 -3.539 -9.023 1 91.88 52 SER B C 1
ATOM 1229 O O . SER B 1 52 ? -15.688 -2.586 -8.734 1 91.88 52 SER B O 1
ATOM 1231 N N . THR B 1 53 ? -14.68 -4.477 -8.133 1 95.06 53 THR B N 1
ATOM 1232 C CA . THR B 1 53 ? -15.391 -4.609 -6.867 1 95.06 53 THR B CA 1
ATOM 1233 C C . THR B 1 53 ? -14.594 -3.98 -5.727 1 95.06 53 THR B C 1
ATOM 1235 O O . THR B 1 53 ? -13.414 -4.285 -5.543 1 95.06 53 THR B O 1
ATOM 1238 N N . HIS B 1 54 ? -15.273 -3.215 -4.973 1 96.62 54 HIS B N 1
ATOM 1239 C CA . HIS B 1 54 ? -14.625 -2.623 -3.809 1 96.62 54 HIS B CA 1
ATOM 1240 C C . HIS B 1 54 ? -14.734 -3.537 -2.592 1 96.62 54 HIS B C 1
ATOM 1242 O O . HIS B 1 54 ? -15.836 -3.818 -2.119 1 96.62 54 HIS B O 1
ATOM 1248 N N . LEU B 1 55 ? -13.555 -3.885 -2.119 1 97 55 LEU B N 1
ATOM 1249 C CA . LEU B 1 55 ? -13.531 -4.75 -0.943 1 97 55 LEU B CA 1
ATOM 1250 C C . LEU B 1 55 ? -13.414 -3.924 0.334 1 97 55 LEU B C 1
ATOM 1252 O O . LEU B 1 55 ? -14.039 -4.246 1.349 1 97 55 LEU B O 1
ATOM 1256 N N . VAL B 1 56 ? -12.555 -2.941 0.291 1 97.25 56 VAL B N 1
ATOM 1257 C CA . VAL B 1 56 ? -12.336 -1.999 1.384 1 97.25 56 VAL B CA 1
ATOM 1258 C C . VAL B 1 56 ? -12.312 -0.573 0.839 1 97.25 56 VAL B C 1
ATOM 1260 O O . VAL B 1 56 ? -11.734 -0.317 -0.219 1 97.25 56 VAL B O 1
ATOM 1263 N N . ARG B 1 57 ? -13.094 0.264 1.658 1 95.94 57 ARG B N 1
ATOM 1264 C CA . ARG B 1 57 ? -13.133 1.651 1.207 1 95.94 57 ARG B CA 1
ATOM 1265 C C . ARG B 1 57 ? -12.75 2.604 2.336 1 95.94 57 ARG B C 1
ATOM 1267 O O . ARG B 1 57 ? -13.219 2.451 3.467 1 95.94 57 ARG B O 1
ATOM 1274 N N . ASP B 1 58 ? -11.914 3.449 1.96 1 95.75 58 ASP B N 1
ATOM 1275 C CA . ASP B 1 58 ? -11.594 4.586 2.814 1 95.75 58 ASP B CA 1
ATOM 1276 C C . ASP B 1 58 ? -11.195 4.129 4.219 1 95.75 58 ASP B C 1
ATOM 1278 O O . ASP B 1 58 ? -11.758 4.602 5.211 1 95.75 58 ASP B O 1
ATOM 1282 N N . LEU B 1 59 ? -10.336 3.207 4.293 1 97.19 59 LEU B N 1
ATOM 1283 C CA . LEU B 1 59 ? -9.844 2.703 5.57 1 97.19 59 LEU B CA 1
ATOM 1284 C C . LEU B 1 59 ? -8.758 3.613 6.133 1 97.19 59 LEU B C 1
ATOM 1286 O O . LEU B 1 59 ? -7.727 3.824 5.492 1 97.19 59 LEU B O 1
ATOM 1290 N N . ALA B 1 60 ? -9.062 4.172 7.34 1 97.38 60 ALA B N 1
ATOM 1291 C CA . ALA B 1 60 ? -8.055 4.996 8 1 97.38 60 ALA B CA 1
ATOM 1292 C C . ALA B 1 60 ? -6.891 4.145 8.492 1 97.38 60 ALA B C 1
ATOM 1294 O O . ALA B 1 60 ? -7.094 3.143 9.18 1 97.38 60 ALA B O 1
ATOM 1295 N N . VAL B 1 61 ? -5.66 4.582 8.031 1 97.31 61 VAL B N 1
ATOM 1296 C CA . VAL B 1 61 ? -4.477 3.844 8.461 1 97.31 61 VAL B CA 1
ATOM 1297 C C . VAL B 1 61 ? -3.477 4.801 9.109 1 97.31 61 VAL B C 1
ATOM 1299 O O . VAL B 1 61 ? -3.387 5.969 8.719 1 97.31 61 VAL B O 1
ATOM 1302 N N . ALA B 1 62 ? -2.762 4.281 10.078 1 97.12 62 ALA B N 1
ATOM 1303 C CA . ALA B 1 62 ? -1.777 5.098 10.781 1 97.12 62 ALA B CA 1
ATOM 1304 C C . ALA B 1 62 ? -0.55 5.352 9.906 1 97.12 62 ALA B C 1
ATOM 1306 O O . ALA B 1 62 ? -0.094 4.457 9.195 1 97.12 62 ALA B O 1
ATOM 1307 N N . ALA B 1 63 ? -0.063 6.543 10.07 1 96.94 63 ALA B N 1
ATOM 1308 C CA . ALA B 1 63 ? 1.143 6.922 9.336 1 96.94 63 ALA B CA 1
ATOM 1309 C C . ALA B 1 63 ? 2.295 5.973 9.648 1 96.94 63 ALA B C 1
ATOM 1311 O O . ALA B 1 63 ? 3.047 5.578 8.758 1 96.94 63 ALA B O 1
ATOM 1312 N N . ALA B 1 64 ? 2.338 5.598 10.883 1 96.88 64 ALA B N 1
ATOM 1313 C CA . ALA B 1 64 ? 3.41 4.703 11.312 1 96.88 64 ALA B CA 1
ATOM 1314 C C . ALA B 1 64 ? 3.275 3.33 10.656 1 96.88 64 ALA B C 1
ATOM 1316 O O . ALA B 1 64 ? 4.273 2.715 10.281 1 96.88 64 ALA B O 1
ATOM 1317 N N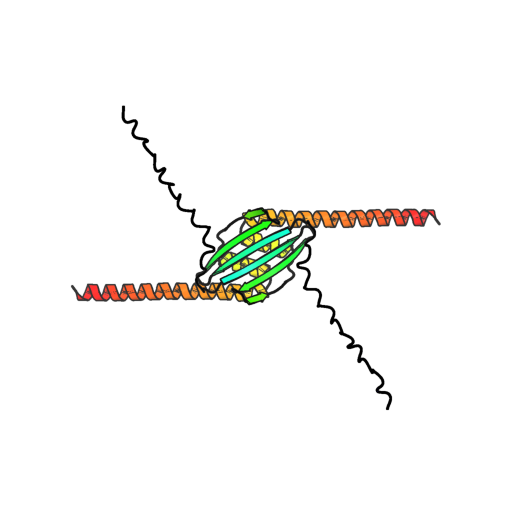 . ALA B 1 65 ? 2.096 2.852 10.562 1 97.75 65 ALA B N 1
ATOM 1318 C CA . ALA B 1 65 ? 1.842 1.567 9.914 1 97.75 65 ALA B CA 1
ATOM 1319 C C . ALA B 1 65 ? 2.201 1.623 8.43 1 97.75 65 ALA B C 1
ATOM 1321 O O . ALA B 1 65 ? 2.799 0.687 7.895 1 97.75 65 ALA B O 1
ATOM 1322 N N . VAL B 1 66 ? 1.923 2.715 7.809 1 98.31 66 VAL B N 1
ATOM 1323 C CA . VAL B 1 66 ? 2.248 2.893 6.398 1 98.31 66 VAL B CA 1
ATOM 1324 C C . VAL B 1 66 ? 3.764 2.869 6.211 1 98.31 66 VAL B C 1
ATOM 1326 O O . VAL B 1 66 ? 4.27 2.238 5.277 1 98.31 66 VAL B O 1
ATOM 1329 N N . SER B 1 67 ? 4.473 3.564 7.133 1 98 67 SER B N 1
ATOM 1330 C CA . SER B 1 67 ? 5.93 3.586 7.066 1 98 67 SER B CA 1
ATOM 1331 C C . SER B 1 67 ? 6.508 2.182 7.188 1 98 67 SER B C 1
ATOM 1333 O O . SER B 1 67 ? 7.371 1.79 6.395 1 98 67 SER B O 1
ATOM 1335 N N . ARG B 1 68 ? 5.977 1.425 8.148 1 98.12 68 ARG B N 1
ATOM 1336 C CA . ARG B 1 68 ? 6.445 0.057 8.336 1 98.12 68 ARG B CA 1
ATOM 1337 C C . ARG B 1 68 ? 6.109 -0.81 7.129 1 98.12 68 ARG B C 1
ATOM 1339 O O . ARG B 1 68 ? 6.949 -1.586 6.66 1 98.12 68 ARG B O 1
ATOM 1346 N N . ALA B 1 69 ? 4.926 -0.642 6.605 1 98.44 69 ALA B N 1
ATOM 1347 C CA . ALA B 1 69 ? 4.477 -1.385 5.43 1 98.44 69 ALA B CA 1
ATOM 1348 C C . ALA B 1 69 ? 5.344 -1.068 4.215 1 98.44 69 ALA B C 1
ATOM 1350 O O . ALA B 1 69 ? 5.762 -1.974 3.492 1 98.44 69 ALA B O 1
ATOM 1351 N N . ALA B 1 70 ? 5.641 0.195 4.043 1 98.19 70 ALA B N 1
ATOM 1352 C CA . ALA B 1 70 ? 6.469 0.608 2.912 1 98.19 70 ALA B CA 1
ATOM 1353 C C . ALA B 1 70 ? 7.871 0.01 3.01 1 98.19 70 ALA B C 1
ATOM 1355 O O . ALA B 1 70 ? 8.445 -0.406 2 1 98.19 70 ALA B O 1
ATOM 1356 N N . ARG B 1 71 ? 8.383 -0.044 4.172 1 97.81 71 ARG B N 1
ATOM 1357 C CA . ARG B 1 71 ? 9.703 -0.606 4.402 1 97.81 71 ARG B CA 1
ATOM 1358 C C . ARG B 1 71 ? 9.734 -2.094 4.066 1 97.81 71 ARG B C 1
ATOM 1360 O O . ARG B 1 71 ? 10.734 -2.598 3.547 1 97.81 71 ARG B O 1
ATOM 1367 N N . GLU B 1 72 ? 8.641 -2.676 4.449 1 97.69 72 GLU B N 1
ATOM 1368 C CA . GLU B 1 72 ? 8.523 -4.094 4.125 1 97.69 72 GLU B CA 1
ATOM 1369 C C . GLU B 1 72 ? 8.5 -4.312 2.613 1 97.69 72 GLU B C 1
ATOM 1371 O O . GLU B 1 72 ? 8.992 -5.336 2.123 1 97.69 72 GLU B O 1
ATOM 1376 N N . LEU B 1 73 ? 7.934 -3.4 1.897 1 97.94 73 LEU B N 1
ATOM 1377 C CA . LEU B 1 73 ? 7.797 -3.531 0.451 1 97.94 73 LEU B CA 1
ATOM 1378 C C . LEU B 1 73 ? 9.125 -3.264 -0.245 1 97.94 73 LEU B C 1
ATOM 1380 O O . LEU B 1 73 ? 9.633 -4.117 -0.98 1 97.94 73 LEU B O 1
ATOM 1384 N N . HIS B 1 74 ? 9.688 -1.984 -0.006 1 97.75 74 HIS B N 1
ATOM 1385 C CA . HIS B 1 74 ? 10.922 -1.584 -0.674 1 97.75 74 HIS B CA 1
ATOM 1386 C C . HIS B 1 74 ? 11.398 -0.222 -0.181 1 97.75 74 HIS B C 1
ATOM 1388 O O . HIS B 1 74 ? 10.586 0.672 0.067 1 97.75 74 HIS B O 1
ATOM 1394 N N . GLU B 1 75 ? 12.703 -0.012 -0.234 1 96.56 75 GLU B N 1
ATOM 1395 C CA . GLU B 1 75 ? 13.289 1.238 0.234 1 96.56 75 GLU B CA 1
ATOM 1396 C C . GLU B 1 75 ? 12.906 2.402 -0.675 1 96.56 75 GLU B C 1
ATOM 1398 O O . GLU B 1 75 ? 12.781 3.539 -0.215 1 96.56 75 GLU B O 1
ATOM 1403 N N . ASP B 1 76 ? 12.719 2.125 -1.852 1 97.25 76 ASP B N 1
ATOM 1404 C CA . ASP B 1 76 ? 12.383 3.162 -2.818 1 97.25 76 ASP B CA 1
ATOM 1405 C C . ASP B 1 76 ? 10.992 3.734 -2.543 1 97.25 76 ASP B C 1
ATOM 1407 O O . ASP B 1 76 ? 10.695 4.871 -2.92 1 97.25 76 ASP B O 1
ATOM 1411 N N . LEU B 1 77 ? 10.18 2.971 -1.915 1 97.75 77 LEU B N 1
ATOM 1412 C CA . LEU B 1 77 ? 8.844 3.414 -1.554 1 97.75 77 LEU B CA 1
ATOM 1413 C C . LEU B 1 77 ? 8.836 4.074 -0.179 1 97.75 77 LEU B C 1
ATOM 1415 O O . LEU B 1 77 ? 8.164 5.086 0.027 1 97.75 77 LEU B O 1
ATOM 1419 N N . SER B 1 78 ? 9.664 3.584 0.648 1 97.94 78 SER B N 1
ATOM 1420 C CA . SER B 1 78 ? 9.633 4.027 2.037 1 97.94 78 SER B CA 1
ATOM 1421 C C . SER B 1 78 ? 10.234 5.422 2.186 1 97.94 78 SER B C 1
ATOM 1423 O O . SER B 1 78 ? 9.773 6.215 3.014 1 97.94 78 SER B O 1
ATOM 1425 N N . THR B 1 79 ? 11.25 5.68 1.338 1 97.75 79 THR B N 1
ATOM 1426 C CA . THR B 1 79 ? 11.992 6.926 1.49 1 97.75 79 THR B CA 1
ATOM 1427 C C . THR B 1 79 ? 11.07 8.133 1.307 1 97.75 79 THR B C 1
ATOM 1429 O O . THR B 1 79 ? 10.922 8.953 2.215 1 97.75 79 THR B O 1
ATOM 1432 N N . PRO B 1 80 ? 10.352 8.227 0.245 1 96.38 80 PRO B N 1
ATOM 1433 C CA . PRO B 1 80 ? 9.445 9.367 0.066 1 96.38 80 PRO B CA 1
ATOM 1434 C C . PRO B 1 80 ? 8.289 9.359 1.062 1 96.38 80 PRO B C 1
ATOM 1436 O O . PRO B 1 80 ? 7.836 10.422 1.491 1 96.38 80 PRO B O 1
ATOM 1439 N N . ILE B 1 81 ? 7.863 8.273 1.414 1 97.44 81 ILE B N 1
ATOM 1440 C CA . ILE B 1 81 ? 6.75 8.156 2.35 1 97.44 81 ILE B CA 1
ATOM 1441 C C . ILE B 1 81 ? 7.176 8.664 3.727 1 97.44 81 ILE B C 1
ATOM 1443 O O . IL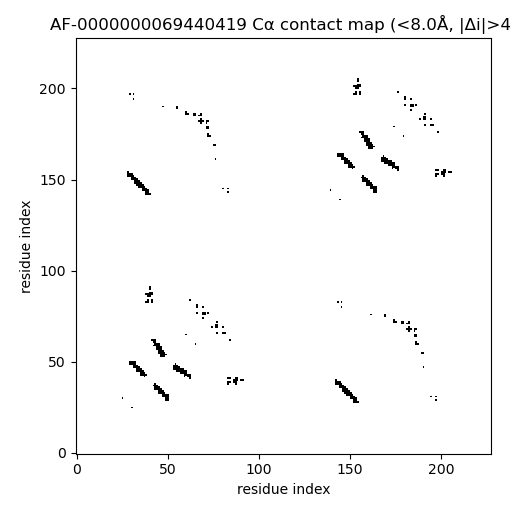E B 1 81 ? 6.465 9.453 4.352 1 97.44 81 ILE B O 1
ATOM 1447 N N . ASP B 1 82 ? 8.359 8.32 4.109 1 97.62 82 ASP B N 1
ATOM 1448 C CA . ASP B 1 82 ? 8.891 8.781 5.391 1 97.62 82 ASP B CA 1
ATOM 1449 C C . ASP B 1 82 ? 9.07 10.297 5.395 1 97.62 82 ASP B C 1
ATOM 1451 O O . ASP B 1 82 ? 8.828 10.953 6.41 1 97.62 82 ASP B O 1
ATOM 1455 N N . ALA B 1 83 ? 9.414 10.727 4.289 1 95.94 83 ALA B N 1
ATOM 1456 C CA . ALA B 1 83 ? 9.609 12.172 4.184 1 95.94 83 ALA B CA 1
ATOM 1457 C C . ALA B 1 83 ? 8.289 12.914 4.375 1 95.94 83 ALA B C 1
ATOM 1459 O O . ALA B 1 83 ? 8.242 13.945 5.055 1 95.94 83 ALA B O 1
ATOM 1460 N N . VAL B 1 84 ? 7.258 12.367 3.789 1 95.5 84 VAL B N 1
ATOM 1461 C CA . VAL B 1 84 ? 5.945 13 3.902 1 95.5 84 VAL B CA 1
ATOM 1462 C C . VAL B 1 84 ? 5.445 12.898 5.34 1 95.5 84 VAL B C 1
ATOM 1464 O O . VAL B 1 84 ? 4.84 13.836 5.863 1 95.5 84 VAL B O 1
ATOM 1467 N N . ILE B 1 85 ? 5.73 11.836 5.93 1 96.69 85 ILE B N 1
ATOM 1468 C CA . ILE B 1 85 ? 5.305 11.617 7.309 1 96.69 85 ILE B CA 1
ATOM 1469 C C . ILE B 1 85 ? 6.059 12.57 8.234 1 96.69 85 ILE B C 1
ATOM 1471 O O . ILE B 1 85 ? 5.469 13.164 9.141 1 96.69 85 ILE B O 1
ATOM 1475 N N . GLU B 1 86 ? 7.344 12.734 7.965 1 95.94 86 GLU B N 1
ATOM 1476 C CA . GLU B 1 86 ? 8.141 13.664 8.758 1 95.94 86 GLU B CA 1
ATOM 1477 C C . GLU B 1 86 ? 7.68 15.102 8.555 1 95.94 86 GLU B C 1
ATOM 1479 O O . GLU B 1 86 ? 7.637 15.891 9.5 1 95.94 86 GLU B O 1
ATOM 1484 N N . GLU B 1 87 ? 7.367 15.406 7.367 1 93.75 87 GLU B N 1
ATOM 1485 C CA . GLU B 1 87 ? 6.852 16.75 7.09 1 93.75 87 GLU B CA 1
ATOM 1486 C C . GLU B 1 87 ? 5.543 17 7.832 1 93.75 87 GLU B C 1
ATOM 1488 O O . GLU B 1 87 ? 5.336 18.078 8.391 1 93.75 87 GLU B O 1
ATOM 1493 N N . ALA B 1 88 ? 4.723 16.062 7.852 1 94.81 88 ALA B N 1
ATOM 1494 C CA . ALA B 1 88 ? 3.465 16.188 8.586 1 94.81 88 ALA B CA 1
ATOM 1495 C C . ALA B 1 88 ? 3.717 16.375 10.078 1 94.81 88 ALA B C 1
ATOM 1497 O O . ALA B 1 88 ? 3.055 17.203 10.719 1 94.81 88 ALA B O 1
ATOM 1498 N N . ARG B 1 89 ? 4.645 15.578 10.562 1 96 89 ARG B N 1
ATOM 1499 C CA . ARG B 1 89 ? 5.004 15.703 11.969 1 96 89 ARG B CA 1
ATOM 1500 C C . ARG B 1 89 ? 5.539 17.109 12.273 1 96 89 ARG B C 1
ATOM 1502 O O . ARG B 1 89 ? 5.176 17.703 13.281 1 96 89 ARG B O 1
ATOM 1509 N N . SER B 1 90 ? 6.367 17.594 11.391 1 94.5 90 SER B N 1
ATOM 1510 C CA . SER B 1 90 ? 6.953 18.922 11.555 1 94.5 90 SER B CA 1
ATOM 1511 C C . SER B 1 90 ? 5.883 20 11.5 1 94.5 90 SER B C 1
ATOM 1513 O O . SER B 1 90 ? 5.898 20.938 12.312 1 94.5 90 SER B O 1
ATOM 1515 N N . GLN B 1 91 ? 5.008 19.859 10.57 1 91.81 91 GLN B N 1
ATOM 1516 C CA . GLN B 1 91 ? 3.918 20.812 10.422 1 91.81 91 GLN B CA 1
ATOM 1517 C C . GLN B 1 91 ? 3.006 20.797 11.641 1 91.81 91 GLN B C 1
ATOM 1519 O O . GLN B 1 91 ? 2.602 21.859 12.133 1 91.81 91 GLN B O 1
ATOM 1524 N N . GLN B 1 92 ? 2.762 19.656 12.102 1 93.94 92 GLN B N 1
ATOM 1525 C CA . GLN B 1 92 ? 1.922 19.531 13.289 1 93.94 92 GLN B CA 1
ATOM 1526 C C . GLN B 1 92 ? 2.613 20.141 14.508 1 93.94 92 GLN B C 1
ATOM 1528 O O . GLN B 1 92 ? 1.98 20.828 15.312 1 93.94 92 GLN B O 1
ATOM 1533 N N . ALA B 1 93 ? 3.871 19.906 14.617 1 96.38 93 ALA B N 1
ATOM 1534 C CA . ALA B 1 93 ? 4.648 20.484 15.719 1 96.38 93 ALA B CA 1
ATOM 1535 C C . ALA B 1 93 ? 4.656 22 15.641 1 96.38 93 ALA B C 1
ATOM 1537 O O . ALA B 1 93 ? 4.562 22.688 16.672 1 96.38 93 ALA B O 1
ATOM 1538 N N . ALA B 1 94 ? 4.75 22.469 14.477 1 95.75 94 ALA B N 1
ATOM 1539 C CA . ALA B 1 94 ? 4.75 23.922 14.281 1 95.75 94 ALA B CA 1
ATOM 1540 C C . ALA B 1 94 ? 3.408 24.531 14.68 1 95.75 94 ALA B C 1
ATOM 1542 O O . ALA B 1 94 ? 3.361 25.609 15.281 1 95.75 94 ALA B O 1
ATOM 1543 N N . LYS B 1 95 ? 2.404 23.812 14.328 1 95.31 95 LYS B N 1
ATOM 1544 C CA . LYS B 1 95 ? 1.068 24.266 14.703 1 95.31 95 LYS B CA 1
ATOM 1545 C C . LYS B 1 95 ? 0.905 24.297 16.219 1 95.31 95 LYS B C 1
ATOM 1547 O O . LYS B 1 95 ? 0.377 25.266 16.766 1 95.31 95 LYS B O 1
ATOM 1552 N N . VAL B 1 96 ? 1.374 23.297 16.906 1 97.62 96 VAL B N 1
ATOM 1553 C CA . VAL B 1 96 ? 1.299 23.219 18.359 1 97.62 96 VAL B CA 1
ATOM 1554 C C . VAL B 1 96 ? 2.119 24.328 18.984 1 97.62 96 VAL B C 1
ATOM 1556 O O . VAL B 1 96 ? 1.662 25 19.922 1 97.62 96 VAL B O 1
ATOM 1559 N N . ALA B 1 97 ? 3.275 24.5 18.438 1 98.19 97 ALA B N 1
ATOM 1560 C CA . ALA B 1 97 ? 4.145 25.562 18.969 1 98.19 97 ALA B CA 1
ATOM 1561 C C . ALA B 1 97 ? 3.5 26.938 18.812 1 98.19 97 ALA B C 1
ATOM 1563 O O . ALA B 1 97 ? 3.578 27.766 19.719 1 98.19 97 ALA B O 1
ATOM 1564 N N . ALA B 1 98 ? 2.844 27.156 17.688 1 97.94 98 ALA B N 1
ATOM 1565 C CA . ALA B 1 98 ? 2.172 28.422 17.422 1 97.94 98 ALA B CA 1
ATOM 1566 C C . ALA B 1 98 ? 1.021 28.641 18.406 1 97.94 98 ALA B C 1
ATOM 1568 O O . ALA B 1 98 ? 0.841 29.734 18.922 1 97.94 98 ALA B O 1
ATOM 1569 N N . LEU B 1 99 ? 0.376 27.531 18.609 1 98.31 99 LEU B N 1
ATOM 1570 C CA . LEU B 1 99 ? -0.757 27.609 19.531 1 98.31 99 LEU B CA 1
ATOM 1571 C C . LEU B 1 99 ? -0.285 27.859 20.969 1 98.31 99 LEU B C 1
ATOM 1573 O O . LEU B 1 99 ? -0.92 28.609 21.703 1 98.31 99 LEU B O 1
ATOM 1577 N N . GLU B 1 100 ? 0.744 27.203 21.328 1 98.38 100 GLU B N 1
ATOM 1578 C CA . GLU B 1 100 ? 1.329 27.406 22.656 1 98.38 100 GLU B CA 1
ATOM 1579 C C . GLU B 1 100 ? 1.833 28.844 22.812 1 98.38 100 GLU B C 1
ATOM 1581 O O . GLU B 1 100 ? 1.644 29.453 23.875 1 98.38 100 GLU B O 1
ATOM 1586 N N . ALA B 1 101 ? 2.428 29.453 21.844 1 98.12 101 ALA B N 1
ATOM 1587 C CA . ALA B 1 101 ? 2.9 30.828 21.875 1 98.12 101 ALA B CA 1
ATOM 1588 C C . ALA B 1 101 ? 1.735 31.812 22 1 98.12 101 ALA B C 1
ATOM 1590 O O . ALA B 1 101 ? 1.815 32.781 22.75 1 98.12 101 ALA B O 1
ATOM 1591 N N . GLU B 1 102 ? 0.711 31.453 21.203 1 98.06 102 GLU B N 1
ATOM 1592 C CA . GLU B 1 102 ? -0.489 32.281 21.266 1 98.06 102 GLU B CA 1
ATOM 1593 C C . GLU B 1 102 ? -1.12 32.219 22.656 1 98.06 102 GLU B C 1
ATOM 1595 O O . GLU B 1 102 ? -1.544 33.25 23.188 1 98.06 102 GLU B O 1
ATOM 1600 N N . LEU B 1 103 ? -1.119 31.141 23.297 1 98.31 103 LEU B N 1
ATOM 1601 C CA . LEU B 1 103 ? -1.661 30.953 24.641 1 98.31 103 LEU B CA 1
ATOM 1602 C C . LEU B 1 103 ? -0.833 31.703 25.672 1 98.31 103 LEU B C 1
ATOM 1604 O O . LEU B 1 103 ? -1.386 32.344 26.578 1 98.31 103 LEU B O 1
ATOM 1608 N N . GLU B 1 104 ? 0.427 31.562 25.531 1 97.62 104 GLU B N 1
ATOM 1609 C CA . GLU B 1 104 ? 1.32 32.25 26.453 1 97.62 104 GLU B CA 1
ATOM 1610 C C . GLU B 1 104 ? 1.146 33.781 26.359 1 97.62 104 GLU B C 1
ATOM 1612 O O . GLU B 1 104 ? 1.115 34.469 27.375 1 97.62 104 GLU B O 1
ATOM 1617 N N . ALA B 1 105 ? 0.995 34.281 25.125 1 97.44 105 ALA B N 1
ATOM 1618 C CA . ALA B 1 105 ? 0.779 35.719 24.906 1 97.44 105 ALA B CA 1
ATOM 1619 C C . ALA B 1 105 ? -0.547 36.188 25.5 1 97.44 105 ALA B C 1
ATOM 1621 O O . ALA B 1 105 ? -0.628 37.25 26.109 1 97.44 105 ALA B O 1
ATOM 1622 N N . ALA B 1 106 ? -1.573 35.375 25.422 1 97.25 106 ALA B N 1
ATOM 1623 C CA . ALA B 1 106 ? -2.889 35.688 25.969 1 97.25 106 ALA B CA 1
ATOM 1624 C C . ALA B 1 106 ? -2.855 35.688 27.5 1 97.25 106 ALA B C 1
ATOM 1626 O O . ALA B 1 106 ? -3.461 36.562 28.141 1 97.25 106 ALA B O 1
ATOM 1627 N N . ARG B 1 107 ? -2.107 34.719 28.031 1 97.19 107 ARG B N 1
ATOM 1628 C CA . ARG B 1 107 ? -1.98 34.656 29.484 1 97.19 107 ARG B CA 1
ATOM 1629 C C . ARG B 1 107 ? -1.244 35.844 30.047 1 97.19 107 ARG B C 1
ATOM 1631 O O . ARG B 1 107 ? -1.619 36.406 31.094 1 97.19 107 ARG B O 1
ATOM 1638 N N . LYS B 1 108 ? -0.215 36.344 29.406 1 96.19 108 LYS B N 1
ATOM 1639 C CA . LYS B 1 108 ? 0.536 37.531 29.797 1 96.19 108 LYS B CA 1
ATOM 1640 C C . LYS B 1 108 ? -0.33 38.781 29.719 1 96.19 108 LYS B C 1
ATOM 1642 O O . LYS B 1 108 ? -0.285 39.625 30.609 1 96.19 108 LYS B O 1
ATOM 1647 N N . ALA B 1 109 ? -1.231 38.875 28.656 1 95.88 109 ALA B N 1
ATOM 1648 C CA . ALA B 1 109 ? -2.115 40 28.484 1 95.88 109 ALA B CA 1
ATOM 1649 C C . ALA B 1 109 ? -3.189 40.062 29.562 1 95.88 109 ALA B C 1
ATOM 1651 O O . ALA B 1 109 ? -3.541 41.125 30.062 1 95.88 109 ALA B O 1
ATOM 1652 N N . LEU B 1 110 ? -3.684 38.906 30.047 1 96.69 110 LEU B N 1
ATOM 1653 C CA . LEU B 1 110 ? -4.672 38.812 31.125 1 96.69 110 LEU B CA 1
ATOM 1654 C C . LEU B 1 110 ? -4.066 39.219 32.469 1 96.69 110 LEU B C 1
ATOM 1656 O O . LEU B 1 110 ? -4.727 39.875 33.281 1 96.69 110 LEU B O 1
ATOM 1660 N N . ALA B 1 111 ? -2.865 38.906 32.656 1 94.44 111 ALA B N 1
ATOM 1661 C CA . ALA B 1 111 ? -2.164 39.188 33.906 1 94.44 111 ALA B CA 1
ATOM 1662 C C . ALA B 1 111 ? -1.915 40.688 34.031 1 94.44 111 ALA B C 1
ATOM 1664 O O . ALA B 1 111 ? -1.868 41.219 35.156 1 94.44 111 ALA B O 1
ATOM 1665 N N . CYS B 1 112 ? -1.819 41.406 32.875 1 93.81 112 CYS B N 1
ATOM 1666 C CA . CYS B 1 112 ? -1.537 42.844 32.875 1 93.81 112 CYS B CA 1
ATOM 1667 C C . CYS B 1 112 ? -2.803 43.656 33.156 1 93.81 112 CYS B C 1
ATOM 1669 O O . CYS B 1 112 ? -2.73 44.844 33.438 1 93.81 112 CYS B O 1
ATOM 1671 N N . LEU B 1 113 ? -3.965 43.031 32.969 1 93.5 113 LEU B N 1
ATOM 1672 C CA . LEU B 1 113 ? -5.238 43.688 33.219 1 93.5 113 LEU B CA 1
ATOM 1673 C C . LEU B 1 113 ? -5.621 43.594 34.688 1 93.5 113 LEU B C 1
ATOM 1675 O O . LEU B 1 113 ? -6.48 44.344 35.156 1 93.5 113 LEU B O 1
ATOM 1679 N N . ASP B 1 114 ? -5.062 42.781 35.406 1 76.25 114 ASP B N 1
ATOM 1680 C CA . ASP B 1 114 ? -5.293 42.719 36.844 1 76.25 114 ASP B CA 1
ATOM 1681 C C . ASP B 1 114 ? -4.242 43.531 37.594 1 76.25 114 ASP B C 1
ATOM 1683 O O . ASP B 1 114 ? -3.088 43.594 37.188 1 76.25 114 ASP B O 1
#

pLDDT: mean 81.65, std 24.88, range [29.12, 98.44]

Sequence (228 aa):
MTMTVDNPVAEASDTPDKPKRAAGKRTKTLQLTLTVTGTADGEWHAELKQGSTHLVRDLAVAAAAVSRAARELHEDLSTPIDAVIEEARSQQAAKVAALEAELEAARKALACLDMTMTVDNPVAEASDTPDKPKRAAGKRTKTLQLTLTVTGTADGEWHAELKQGSTHLVRDLAVAAAAVSRAARELHEDLSTPIDAVIEEARSQQAAKVAALEAELEAARKALACLD

Secondary structure (DSSP, 8-state):
---------------------------SS-EEEEEEEEETT--EEEEEEETTEEEEEEEE--HHHHHHHHHHH-HHHHHHHHHHHHHHHHHHHHHHHHHHHHHHHHHHHHHHH-/---------------------------SS-EEEEEEEEETT--EEEEEEETTEEEEEEEE--HHHHHHHHHHH-HHHHHHHHHHHHHHHHHHHHHHHHHHHHHHHHHHHHHHH-

InterPro domains:
  IPR046282 Protein of unknown function DUF6319 [PF19844] (5-113)

Foldseek 3Di:
DPPPCPVVPPPPPVVPDDPPPPVPPPPPPFDKDKDWDAALLQWIFIWIDTVPRTDDPGHTDGLVVVLVVQVVVDPVRNVVSVVSNVSNVVVVVVVVVVVVVVVVVVVVVVVVVD/DPPPPPPVPPPPPPPPDDPDPPPPPPPPPFDKDKDWDAALLQWIFIWIDTVPRTDDPGHTDGLVVVLVVQVVVHPVRNVVSVVSNVSNVVVVVVVVVVVVVVVVVVVVVVVVVD

Organism: Mycobacteroides abscessus (strain ATCC 19977 / DSM 44196 / CCUG 20993 / CIP 104536 / JCM 13569 / NCTC 13031 / TMC 1543 / L948) (NCBI:txid561007)

Solvent-accessible surface area (backbone atoms only — not comparable to full-atom values): 12850 Å² total; per-residue (Å²): 133,83,79,75,80,72,71,74,73,75,73,74,72,72,68,76,74,72,76,70,77,66,78,61,75,66,61,93,52,59,34,37,38,37,38,37,40,36,35,37,81,49,54,32,34,33,31,31,27,48,70,89,43,76,76,41,72,74,38,80,37,54,60,67,29,49,45,54,17,26,52,49,55,34,66,84,56,21,54,61,51,45,51,38,48,49,48,11,52,50,52,50,50,48,49,49,51,51,50,51,53,52,48,54,52,51,52,55,56,56,58,67,74,98,134,84,78,75,80,75,73,74,77,73,75,76,73,73,69,77,75,71,79,68,80,67,77,61,78,67,61,91,53,59,32,38,38,36,37,38,39,35,34,39,80,48,55,32,33,32,31,32,28,48,70,92,43,77,77,41,72,75,37,78,37,54,59,67,29,49,44,53,17,26,52,50,54,34,65,84,55,22,54,62,51,43,50,39,47,50,48,10,51,50,52,51,51,50,50,50,52,51,49,51,51,52,48,52,52,51,52,55,55,55,57,69,74,99

Nearest PDB structures (foldseek):
  4i7f-assembly1_B  TM=5.044E-01  e=1.034E+00  HIV-1 M:B_HXB2R
  9asm-assembly1_B  TM=4.484E-01  e=4.215E+00  Homo sapiens
  6fpz-assembly2_B  TM=3.460E-01  e=4.493E+00  Homo sapiens
  6fpy-assembly2_B  TM=3.468E-01  e=4.789E+00  Homo sapiens
  6fpy-assembly1_A  TM=3.601E-01  e=9.071E+00  Homo sapiens